Protein AF-A0A522XC98-F1 (afdb_monomer)

Mean predicted aligned error: 6.13 Å

Nearest PDB structures (foldseek):
  6iz8-assembly1_C-2  TM=3.195E-01  e=9.340E-04  Pseudomonas aeruginosa
  7dwm-assembly1_A  TM=5.655E-01  e=3.006E-01  Hapunavirus VP882
  2g3o-assembly1_A  TM=3.051E-01  e=8.876E-01  Pontellina plumata
  3ed8-assembly1_A  TM=3.198E-01  e=1.620E+00  Aequorea victoria
  3ed8-assembly3_C  TM=3.112E-01  e=3.759E+00  Aequorea victoria

Radius of gyration: 17.47 Å; Cα contacts (8 Å, |Δi|>4): 450; chains: 1; bounding box: 41×50×49 Å

Secondary structure (DSSP, 8-state):
-------PPPTTPPEEEEEEE--EEEEEETTEEEEEEE-SS-BS-S-SSPPHHHHHHHHTTTTPBPTT---SSPEEEEEEEEETTEEEEEEEEEEEEEBTTS-EEEEEEEEEESSTTTHHHHHHHHTTS-----TT----TT--EEE-------PPPHHHHTTTTSPSSEEPPTTS---HHHHHHHHHHT--TT--EEEEEES-BS-GGG-SEEEESSTT-

Sequence (221 aa):
MNPHSNHALPQGSPLEIHEFSTGIDVKPTASGWESGGFTGVFMNSTLNPIPNAVSEAISNGAFKLAEGASSDSPAMVGREVSGYGEQWSVVAVVTRGKDDRGRPVSLYRYFLTPTVGAIEGILRWMGRQIRVFDPFDSQIPGQPHRTQWVQQEIPLPDHFRSLVSGETPIVIPATVACNPLVLNRFTQELQSPGGMAWAYNVAALERPEYFQAIYPMDAKA

pLDDT: mean 88.32, std 12.54, range [33.94, 98.56]

Structure (mmCIF, N/CA/C/O backbone):
data_AF-A0A522XC98-F1
#
_entry.id   AF-A0A522XC98-F1
#
loop_
_atom_site.group_PDB
_atom_site.id
_atom_site.type_symbol
_atom_site.label_atom_id
_atom_site.label_alt_id
_atom_site.label_comp_id
_atom_site.label_asym_id
_atom_site.label_entity_id
_atom_site.label_seq_id
_atom_site.pdbx_PDB_ins_code
_atom_site.Cartn_x
_atom_site.Cartn_y
_atom_site.Cartn_z
_atom_site.occupancy
_atom_site.B_iso_or_equiv
_atom_site.auth_seq_id
_atom_site.auth_comp_id
_atom_site.auth_asym_id
_atom_site.auth_atom_id
_atom_site.pdbx_PDB_model_num
ATOM 1 N N . MET A 1 1 ? -3.595 28.185 26.056 1.00 43.22 1 MET A N 1
ATOM 2 C CA . MET A 1 1 ? -3.635 27.921 24.603 1.00 43.22 1 MET A CA 1
ATOM 3 C C . MET A 1 1 ? -3.230 26.481 24.380 1.00 43.22 1 MET A C 1
ATOM 5 O O . MET A 1 1 ? -2.084 26.159 24.648 1.00 43.22 1 MET A O 1
ATOM 9 N N . ASN A 1 2 ? -4.189 25.633 24.018 1.00 34.03 2 ASN A N 1
ATOM 10 C CA . ASN A 1 2 ? -4.023 24.298 23.430 1.00 34.03 2 ASN A CA 1
ATOM 11 C C . ASN A 1 2 ? -5.437 23.718 23.196 1.00 34.03 2 ASN A C 1
ATOM 13 O O . ASN A 1 2 ? -6.348 24.171 23.896 1.00 34.03 2 ASN A O 1
ATOM 17 N N . PRO A 1 3 ? -5.640 22.647 22.407 1.00 56.19 3 PRO A N 1
ATOM 18 C CA . PRO A 1 3 ? -4.909 22.133 21.231 1.00 56.19 3 PRO A CA 1
ATOM 19 C C . PRO A 1 3 ? -5.894 21.688 20.102 1.00 56.19 3 PRO A C 1
ATOM 21 O O . PRO A 1 3 ? -7.099 21.865 20.228 1.00 56.19 3 PRO A O 1
ATOM 24 N N . HIS A 1 4 ? -5.398 21.047 19.034 1.00 33.94 4 HIS A N 1
ATOM 25 C CA . HIS A 1 4 ? -6.164 20.289 18.016 1.00 33.94 4 HIS A CA 1
ATOM 26 C C . HIS A 1 4 ? -6.876 21.085 16.910 1.00 33.94 4 HIS A C 1
ATOM 28 O O . HIS A 1 4 ? -8.102 21.153 16.835 1.00 33.94 4 HIS A O 1
ATOM 34 N N . SER A 1 5 ? -6.103 21.567 15.939 1.00 35.91 5 SER A N 1
ATOM 35 C CA . SER A 1 5 ? -6.628 21.790 14.589 1.00 35.91 5 SER A CA 1
ATOM 36 C C . SER A 1 5 ? -6.815 20.432 13.912 1.00 35.91 5 SER A C 1
ATOM 38 O O . SER A 1 5 ? -5.915 19.910 13.262 1.00 35.91 5 SER A O 1
ATOM 40 N N . ASN A 1 6 ? -7.988 19.837 14.122 1.00 41.53 6 ASN A N 1
ATOM 41 C CA . ASN A 1 6 ? -8.485 18.725 13.324 1.00 41.53 6 ASN A CA 1
ATOM 42 C C . ASN A 1 6 ? -8.716 19.277 11.907 1.00 41.53 6 ASN A C 1
ATOM 44 O O . ASN A 1 6 ? -9.732 19.924 11.653 1.00 41.53 6 ASN A O 1
ATOM 48 N N . HIS A 1 7 ? -7.757 19.109 10.995 1.00 42.62 7 HIS A N 1
ATOM 49 C CA . HIS A 1 7 ? -7.954 19.469 9.591 1.00 42.62 7 HIS A CA 1
ATOM 50 C C . HIS A 1 7 ? -8.810 18.395 8.912 1.00 42.62 7 HIS A C 1
ATOM 52 O O . HIS A 1 7 ? -8.348 17.640 8.063 1.00 42.62 7 HIS A O 1
ATOM 58 N N . ALA A 1 8 ? -10.089 18.334 9.290 1.00 53.09 8 ALA A N 1
ATOM 59 C CA . ALA A 1 8 ? -11.095 17.802 8.389 1.00 53.09 8 ALA A CA 1
ATOM 60 C C . ALA A 1 8 ? -11.071 18.679 7.128 1.00 53.09 8 ALA A C 1
ATOM 62 O O . ALA A 1 8 ? -11.081 19.911 7.232 1.00 53.09 8 ALA A O 1
ATOM 63 N N . LEU A 1 9 ? -10.989 18.060 5.947 1.00 54.72 9 LEU A N 1
ATOM 64 C CA . LEU A 1 9 ? -11.073 18.792 4.686 1.00 54.72 9 LEU A CA 1
ATOM 65 C C . LEU A 1 9 ? -12.337 19.673 4.697 1.00 54.72 9 LEU A C 1
ATOM 67 O O . LEU A 1 9 ? -13.407 19.185 5.081 1.00 54.72 9 LEU A O 1
ATOM 71 N N . PRO A 1 10 ? -12.253 20.951 4.278 1.00 54.38 10 PRO A N 1
ATOM 72 C CA . PRO A 1 10 ? -13.445 21.760 4.082 1.00 54.38 10 PRO A CA 1
ATOM 73 C C . PRO A 1 10 ? -14.391 21.020 3.134 1.00 54.38 10 PRO A C 1
ATOM 75 O O . PRO A 1 10 ? -13.948 20.482 2.114 1.00 54.38 10 PRO A O 1
ATOM 78 N N . GLN A 1 11 ? -15.685 20.983 3.464 1.00 51.91 11 GLN A N 1
ATOM 79 C CA . GLN A 1 11 ? -16.687 20.370 2.592 1.00 51.91 11 GLN A CA 1
ATOM 80 C C . GLN A 1 11 ? -16.556 20.950 1.173 1.00 51.91 11 GLN A C 1
ATOM 82 O O . GLN A 1 11 ? -16.700 22.155 0.979 1.00 51.91 11 GLN A O 1
ATOM 87 N N . GLY A 1 12 ? -16.255 20.090 0.193 1.00 61.53 12 GLY A N 1
ATOM 88 C CA . GLY A 1 12 ? -16.128 20.456 -1.223 1.00 61.53 12 GLY A CA 1
ATOM 89 C C . GLY A 1 12 ? -14.703 20.517 -1.789 1.00 61.53 12 GLY A C 1
ATOM 90 O O . GLY A 1 12 ? -14.566 20.579 -3.011 1.00 61.53 12 GLY A O 1
ATOM 91 N N . SER A 1 13 ? -13.648 20.447 -0.969 1.00 73.69 13 SER A N 1
ATOM 92 C CA . SER A 1 13 ? -12.277 20.316 -1.490 1.00 73.69 13 SER A CA 1
ATOM 93 C C . SER A 1 13 ? -12.021 18.890 -2.001 1.00 73.69 13 SER A C 1
ATOM 95 O O . SER A 1 13 ? -12.363 17.933 -1.302 1.00 73.69 13 SER A O 1
ATOM 97 N N . PRO A 1 14 ? -11.436 18.708 -3.203 1.00 88.75 14 PRO A N 1
ATOM 98 C CA . PRO A 1 14 ? -11.120 17.378 -3.708 1.00 88.75 14 PRO A CA 1
ATOM 99 C C . PRO A 1 14 ? -10.055 16.714 -2.832 1.00 88.75 14 PRO A C 1
ATOM 101 O O . PRO A 1 14 ? -9.130 17.370 -2.354 1.00 88.75 14 PRO A O 1
ATOM 104 N N . LEU A 1 15 ? -10.168 15.399 -2.665 1.00 94.00 15 LEU A N 1
ATOM 105 C CA . LEU A 1 15 ? -9.111 14.591 -2.082 1.00 94.00 15 LEU A CA 1
ATOM 106 C C . LEU A 1 15 ? -7.971 14.489 -3.099 1.00 94.00 15 LEU A C 1
ATOM 108 O O . LEU A 1 15 ? -8.189 14.049 -4.233 1.00 94.00 15 LEU A O 1
ATOM 112 N N . GLU A 1 16 ? -6.773 14.892 -2.689 1.00 96.19 16 GLU A N 1
ATOM 113 C CA . GLU A 1 16 ? -5.550 14.707 -3.467 1.00 96.19 16 GLU A CA 1
ATOM 114 C C . GLU A 1 16 ? -4.889 13.392 -3.054 1.00 96.19 16 GLU A C 1
ATOM 116 O O . GLU A 1 16 ? -4.538 13.193 -1.887 1.00 96.19 16 GLU A O 1
ATOM 121 N N . ILE A 1 17 ? -4.765 12.482 -4.017 1.00 97.62 17 ILE A N 1
ATOM 122 C CA . ILE A 1 17 ? -4.136 11.176 -3.860 1.00 97.62 17 ILE A CA 1
ATOM 123 C C . ILE A 1 17 ? -2.830 11.211 -4.634 1.00 97.62 17 ILE A C 1
ATOM 125 O O . ILE A 1 17 ? -2.801 11.296 -5.863 1.00 97.62 17 ILE A O 1
ATOM 129 N N . HIS A 1 18 ? -1.744 11.133 -3.891 1.00 98.12 18 HIS A N 1
ATOM 130 C CA . HIS A 1 18 ? -0.422 10.933 -4.433 1.00 98.12 18 HIS A CA 1
ATOM 131 C C . HIS A 1 18 ? -0.140 9.445 -4.589 1.00 98.12 18 HIS A C 1
ATOM 133 O O . HIS A 1 18 ? -0.755 8.602 -3.935 1.00 98.12 18 HIS A O 1
ATOM 139 N N . GLU A 1 19 ? 0.829 9.130 -5.431 1.00 98.31 19 GLU A N 1
ATOM 140 C CA . GLU A 1 19 ? 1.389 7.796 -5.551 1.00 98.31 19 GLU A CA 1
ATOM 141 C C . GLU A 1 19 ? 2.895 7.796 -5.802 1.00 98.31 19 GLU A C 1
ATOM 143 O O . GLU A 1 19 ? 3.453 8.803 -6.253 1.00 98.31 19 GLU A O 1
ATOM 148 N N . PHE A 1 20 ? 3.515 6.658 -5.490 1.00 98.19 20 PHE A N 1
ATOM 149 C CA . PHE A 1 20 ? 4.889 6.291 -5.830 1.00 98.19 20 PHE A CA 1
ATOM 150 C C . PHE A 1 20 ? 5.067 4.771 -5.761 1.00 98.19 20 PHE A C 1
ATOM 152 O O . PHE A 1 20 ? 4.251 4.064 -5.171 1.00 98.19 20 PHE A O 1
ATOM 159 N N . SER A 1 21 ? 6.133 4.248 -6.358 1.00 97.81 21 SER A N 1
ATOM 160 C CA . SER A 1 21 ? 6.387 2.807 -6.452 1.00 97.81 21 SER A CA 1
ATOM 161 C C . SER A 1 21 ? 7.806 2.432 -6.031 1.00 97.81 21 SER A C 1
ATOM 163 O O . SER A 1 21 ? 8.719 3.260 -6.055 1.00 97.81 21 SER A O 1
ATOM 165 N N . THR A 1 22 ? 8.009 1.169 -5.653 1.00 96.12 22 THR A N 1
ATOM 166 C CA . THR A 1 22 ? 9.342 0.600 -5.410 1.00 96.12 22 THR A CA 1
ATOM 167 C C . THR A 1 22 ? 10.245 0.809 -6.625 1.00 96.12 22 THR A C 1
ATOM 169 O O . THR A 1 22 ? 9.903 0.367 -7.714 1.00 96.12 22 THR A O 1
ATOM 172 N N . GLY A 1 23 ? 11.406 1.443 -6.459 1.00 96.06 23 GLY A N 1
ATOM 173 C CA . GLY A 1 23 ? 12.356 1.562 -7.562 1.00 96.06 23 GLY A CA 1
ATOM 174 C C . GLY A 1 23 ? 13.130 0.280 -7.801 1.00 96.06 23 GLY A C 1
ATOM 175 O O . GLY A 1 23 ? 13.722 -0.292 -6.879 1.00 96.06 23 GLY A O 1
ATOM 176 N N . ILE A 1 24 ? 13.136 -0.143 -9.058 1.00 95.88 24 ILE A N 1
ATOM 177 C CA . ILE A 1 24 ? 13.908 -1.281 -9.540 1.00 95.88 24 ILE A CA 1
ATOM 178 C C . ILE A 1 24 ? 14.652 -0.918 -10.819 1.00 95.88 24 ILE A C 1
ATOM 180 O O . ILE A 1 24 ? 14.202 -0.070 -11.590 1.00 95.88 24 ILE A O 1
ATOM 184 N N . ASP A 1 25 ? 15.753 -1.616 -11.066 1.00 95.50 25 ASP A N 1
ATOM 185 C CA . ASP A 1 25 ? 16.339 -1.677 -12.398 1.00 95.50 25 ASP A CA 1
ATOM 186 C C . ASP A 1 25 ? 15.463 -2.582 -13.265 1.00 95.50 25 ASP A C 1
ATOM 188 O O . ASP A 1 25 ? 15.251 -3.750 -12.944 1.00 95.50 25 ASP A O 1
ATOM 192 N N . VAL A 1 26 ? 14.914 -2.059 -14.358 1.00 94.69 26 VAL A N 1
ATOM 193 C CA . VAL A 1 26 ? 13.938 -2.798 -15.170 1.00 94.69 26 VAL A CA 1
ATOM 194 C C . VAL A 1 26 ? 14.649 -3.562 -16.284 1.00 94.69 26 VAL A C 1
ATOM 196 O O . VAL A 1 26 ? 15.326 -2.975 -17.125 1.00 94.69 26 VAL A O 1
ATOM 199 N N . LYS A 1 27 ? 14.494 -4.887 -16.241 1.00 93.38 27 LYS A N 1
ATOM 200 C CA . LYS A 1 27 ? 14.843 -5.957 -17.190 1.00 93.38 27 LYS A CA 1
ATOM 201 C C . LYS A 1 27 ? 13.811 -6.256 -18.287 1.00 93.38 27 LYS A C 1
ATOM 203 O O . LYS A 1 27 ? 13.040 -7.170 -18.015 1.00 93.38 27 LYS A O 1
ATOM 208 N N . PRO A 1 28 ? 13.697 -5.609 -19.468 1.00 90.12 28 PRO A N 1
ATOM 209 C CA . PRO A 1 28 ? 12.699 -6.040 -20.452 1.00 90.12 28 PRO A CA 1
ATOM 210 C C . PRO A 1 28 ? 12.955 -7.478 -20.920 1.00 90.12 28 PRO A C 1
ATOM 212 O O . PRO A 1 28 ? 14.091 -7.846 -21.223 1.00 90.12 28 PRO A O 1
ATOM 215 N N . THR A 1 29 ? 11.898 -8.280 -21.017 1.00 88.38 29 THR A N 1
ATOM 216 C CA . THR A 1 29 ? 11.942 -9.655 -21.533 1.00 88.38 29 THR A CA 1
ATOM 217 C C . THR A 1 29 ? 10.939 -9.825 -22.672 1.00 88.38 29 THR A C 1
ATOM 219 O O . THR A 1 29 ? 10.086 -8.972 -22.907 1.00 88.38 29 THR A O 1
ATOM 222 N N . ALA A 1 30 ? 11.006 -10.950 -23.390 1.00 87.81 30 ALA A N 1
ATOM 223 C CA . ALA A 1 30 ? 10.077 -11.235 -24.486 1.00 87.81 30 ALA A CA 1
ATOM 224 C C . ALA A 1 30 ? 8.598 -11.304 -24.044 1.00 87.81 30 ALA A C 1
ATOM 226 O O . ALA A 1 30 ? 7.708 -11.145 -24.875 1.00 87.81 30 ALA A O 1
ATOM 227 N N . SER A 1 31 ? 8.332 -11.545 -22.756 1.00 84.00 31 SER A N 1
ATOM 228 C CA . SER A 1 31 ? 6.986 -11.717 -22.197 1.00 84.00 31 SER A CA 1
ATOM 229 C C . SER A 1 31 ? 6.623 -10.689 -21.119 1.00 84.00 31 SER A C 1
ATOM 231 O O . SER A 1 31 ? 5.620 -10.872 -20.433 1.00 84.00 31 SER A O 1
ATOM 233 N N . GLY A 1 32 ? 7.437 -9.649 -20.917 1.00 89.12 32 GLY A N 1
ATOM 234 C CA . GLY A 1 32 ? 7.215 -8.651 -19.871 1.00 89.12 32 GLY A CA 1
ATOM 235 C C . GLY A 1 32 ? 8.517 -8.037 -19.373 1.00 89.12 32 GLY A C 1
ATOM 236 O O . GLY A 1 32 ? 9.287 -7.477 -20.152 1.00 89.12 32 GLY A O 1
ATOM 237 N N . TRP A 1 33 ? 8.756 -8.123 -18.067 1.00 92.56 33 TRP A N 1
ATOM 238 C CA . TRP A 1 33 ? 9.946 -7.569 -17.432 1.00 92.56 33 TRP A CA 1
ATOM 239 C C . TRP A 1 33 ? 10.346 -8.354 -16.178 1.00 92.56 33 TRP A C 1
ATOM 241 O O . TRP A 1 33 ? 9.539 -9.074 -15.589 1.00 92.56 33 TRP A O 1
ATOM 251 N N . GLU A 1 34 ? 11.601 -8.188 -15.777 1.00 93.50 34 GLU A N 1
ATOM 252 C CA . GLU A 1 34 ? 12.196 -8.705 -14.543 1.00 93.50 34 GLU A CA 1
ATOM 253 C C . GLU A 1 34 ? 12.908 -7.572 -13.792 1.00 93.50 34 GLU A C 1
ATOM 255 O O . GLU A 1 34 ? 13.302 -6.568 -14.386 1.00 93.50 34 GLU A O 1
ATOM 260 N N . SER A 1 35 ? 13.080 -7.718 -12.480 1.00 92.81 35 SER A N 1
ATOM 261 C CA . SER A 1 35 ? 13.883 -6.797 -11.674 1.00 92.81 35 SER A CA 1
ATOM 262 C C . SER A 1 35 ? 15.368 -7.153 -11.765 1.00 92.81 35 SER A C 1
ATOM 264 O O . SER A 1 35 ? 15.777 -8.270 -11.457 1.00 92.81 35 SER A O 1
ATOM 266 N N . GLY A 1 36 ? 16.192 -6.182 -12.142 1.00 92.88 36 GLY A N 1
ATOM 267 C CA . GLY A 1 36 ? 17.650 -6.233 -12.058 1.00 92.88 36 GLY A CA 1
ATOM 268 C C . GLY A 1 36 ? 18.206 -5.930 -10.667 1.00 92.88 36 GLY A C 1
ATOM 269 O O . GLY A 1 36 ? 19.415 -6.026 -10.475 1.00 92.88 36 GLY A O 1
ATOM 270 N N . GLY A 1 37 ? 17.345 -5.576 -9.711 1.00 92.94 37 GLY A N 1
ATOM 271 C CA . GLY A 1 37 ? 17.729 -5.149 -8.370 1.00 92.94 37 GLY A CA 1
ATOM 272 C C . GLY A 1 37 ? 16.924 -3.938 -7.906 1.00 92.94 37 GLY A C 1
ATOM 273 O O . GLY A 1 37 ? 16.344 -3.215 -8.713 1.00 92.94 37 GLY A O 1
ATOM 274 N N . PHE A 1 38 ? 16.871 -3.724 -6.591 1.00 93.94 38 PHE A N 1
ATOM 275 C CA . PHE A 1 38 ? 16.283 -2.518 -6.009 1.00 93.94 38 PHE A CA 1
ATOM 276 C C . PHE A 1 38 ? 17.272 -1.356 -6.106 1.00 93.94 38 PHE A C 1
ATOM 278 O O . PHE A 1 38 ? 18.427 -1.495 -5.709 1.00 93.94 38 PHE A O 1
ATOM 285 N N . THR A 1 39 ? 16.808 -0.198 -6.571 1.00 94.31 39 THR A N 1
ATOM 286 C CA . THR A 1 39 ? 17.662 0.991 -6.762 1.00 94.31 39 THR A CA 1
ATOM 287 C C . THR A 1 39 ? 17.907 1.767 -5.468 1.00 94.31 39 THR A C 1
ATOM 289 O O . THR A 1 39 ? 18.768 2.641 -5.416 1.00 94.31 39 THR A O 1
ATOM 292 N N . GLY A 1 40 ? 17.122 1.489 -4.422 1.00 91.12 40 GLY A N 1
ATOM 293 C CA . GLY A 1 40 ? 17.135 2.242 -3.166 1.00 91.12 40 GLY A CA 1
ATOM 294 C C . GLY A 1 40 ? 16.417 3.596 -3.234 1.00 91.12 40 GLY A C 1
ATOM 295 O O . GLY A 1 40 ? 16.367 4.300 -2.230 1.00 91.12 40 GLY A O 1
ATOM 296 N N . VAL A 1 41 ? 15.834 3.956 -4.382 1.00 92.38 41 VAL A N 1
ATOM 297 C CA . VAL A 1 41 ? 15.076 5.201 -4.586 1.00 92.38 41 VAL A CA 1
ATOM 298 C C . VAL A 1 41 ? 13.705 4.853 -5.149 1.00 92.38 41 VAL A C 1
ATOM 300 O O . VAL A 1 41 ? 13.603 3.978 -5.996 1.00 92.38 41 VAL A O 1
ATOM 303 N N . PHE A 1 42 ? 12.636 5.513 -4.706 1.00 95.69 42 PHE A N 1
ATOM 304 C CA . PHE A 1 42 ? 11.301 5.278 -5.266 1.00 95.69 42 PHE A CA 1
ATOM 305 C C . PHE A 1 42 ? 11.184 5.793 -6.710 1.00 95.69 42 PHE A C 1
ATOM 307 O O . PHE A 1 42 ? 11.813 6.783 -7.084 1.00 95.69 42 PHE A O 1
ATOM 314 N N . MET A 1 43 ? 10.350 5.133 -7.512 1.00 95.88 43 MET A N 1
ATOM 315 C CA . MET A 1 43 ? 10.049 5.503 -8.900 1.00 95.88 43 MET A CA 1
ATOM 316 C C . MET A 1 43 ? 8.567 5.851 -9.071 1.00 95.88 43 MET A C 1
ATOM 318 O O . MET A 1 43 ? 7.776 5.675 -8.144 1.00 95.88 43 MET A O 1
ATOM 322 N N . ASN A 1 44 ? 8.189 6.336 -10.257 1.00 96.25 44 ASN A N 1
ATOM 323 C CA . ASN A 1 44 ? 6.798 6.615 -10.640 1.00 96.25 44 ASN A CA 1
ATOM 324 C C . ASN A 1 44 ? 6.073 7.450 -9.582 1.00 96.25 44 ASN A C 1
ATOM 326 O O . ASN A 1 44 ? 4.993 7.091 -9.124 1.00 96.25 44 ASN A O 1
ATOM 330 N N . SER A 1 45 ? 6.717 8.543 -9.165 1.00 97.00 45 SER A N 1
ATOM 331 C CA . SER A 1 45 ? 6.288 9.336 -8.021 1.00 97.00 45 SER A CA 1
ATOM 332 C C . SER A 1 45 ? 5.649 10.659 -8.423 1.00 97.00 45 SER A C 1
ATOM 334 O O . SER A 1 45 ? 6.233 11.470 -9.140 1.00 97.00 45 SER A O 1
ATOM 336 N N . THR A 1 46 ? 4.475 10.914 -7.861 1.00 98.06 46 THR A N 1
ATOM 337 C CA . THR A 1 46 ? 3.829 12.238 -7.851 1.00 98.06 46 THR A CA 1
ATOM 338 C C . THR A 1 46 ? 4.350 13.136 -6.719 1.00 98.06 46 THR A C 1
ATOM 340 O O . THR A 1 46 ? 4.012 14.319 -6.672 1.00 98.06 46 THR A O 1
ATOM 343 N N . LEU A 1 47 ? 5.174 12.600 -5.809 1.00 95.31 47 LEU A N 1
ATOM 344 C CA . LEU A 1 47 ? 5.787 13.312 -4.684 1.00 95.31 47 LEU A CA 1
ATOM 345 C C . LEU A 1 47 ? 7.310 13.345 -4.821 1.00 95.31 47 LEU A C 1
ATOM 347 O O . LEU A 1 47 ? 7.952 12.331 -5.089 1.00 95.31 47 LEU A O 1
ATOM 351 N N . ASN A 1 48 ? 7.908 14.507 -4.598 1.00 91.50 48 ASN A N 1
A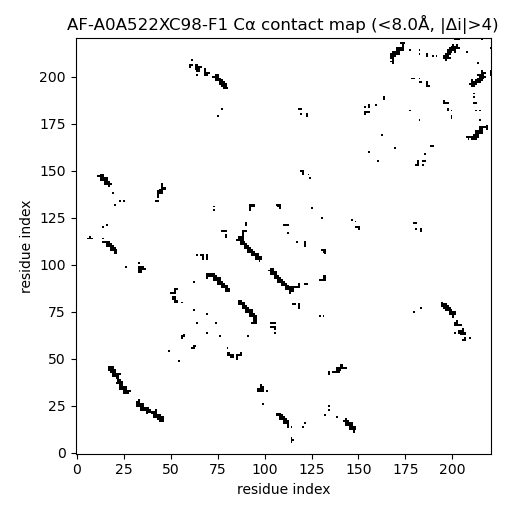TOM 352 C CA . ASN A 1 48 ? 9.351 14.615 -4.448 1.00 91.50 48 ASN A CA 1
ATOM 353 C C . ASN A 1 48 ? 9.674 15.775 -3.492 1.00 91.50 48 ASN A C 1
ATOM 355 O O . ASN A 1 48 ? 9.455 16.927 -3.878 1.00 91.50 48 ASN A O 1
ATOM 359 N N . PRO A 1 49 ? 10.162 15.506 -2.266 1.00 94.38 49 PRO A N 1
ATOM 360 C CA . PRO A 1 49 ? 10.503 14.188 -1.707 1.00 94.38 49 PRO A CA 1
ATOM 361 C C . PRO A 1 49 ? 9.276 13.351 -1.291 1.00 94.38 49 PRO A C 1
ATOM 363 O O . PRO A 1 49 ? 8.161 13.863 -1.204 1.00 94.38 49 PRO A O 1
ATOM 366 N N . ILE A 1 50 ? 9.489 12.057 -1.012 1.00 97.31 50 ILE A N 1
ATOM 367 C CA . ILE A 1 50 ? 8.511 11.233 -0.280 1.00 97.31 50 ILE A CA 1
ATOM 368 C C . ILE A 1 50 ? 8.432 11.737 1.175 1.00 97.31 50 ILE A C 1
ATOM 370 O O . ILE A 1 50 ? 9.486 12.020 1.748 1.00 97.31 50 ILE A O 1
ATOM 374 N N . PRO A 1 51 ? 7.233 11.843 1.784 1.00 97.56 51 PRO A N 1
ATOM 375 C CA . PRO A 1 51 ? 7.078 12.328 3.154 1.00 97.56 51 PRO A CA 1
ATOM 376 C C . PRO A 1 51 ? 7.881 11.501 4.163 1.00 97.56 51 PRO A C 1
ATOM 378 O O . PRO A 1 51 ? 7.948 10.270 4.059 1.00 97.56 51 PRO A O 1
ATOM 381 N N . ASN A 1 52 ? 8.471 12.168 5.155 1.00 97.88 52 ASN A N 1
ATOM 382 C CA . ASN A 1 52 ? 9.395 11.535 6.097 1.00 97.88 52 ASN A CA 1
ATOM 383 C C . ASN A 1 52 ? 8.707 10.452 6.930 1.00 97.88 52 ASN A C 1
ATOM 385 O O . ASN A 1 52 ? 9.259 9.362 7.088 1.00 97.88 52 ASN A O 1
ATOM 389 N N . ALA A 1 53 ? 7.480 10.709 7.394 1.00 97.06 53 ALA A N 1
ATOM 390 C CA . ALA A 1 53 ? 6.718 9.732 8.170 1.00 97.06 53 ALA A CA 1
ATOM 391 C C . ALA A 1 53 ? 6.451 8.449 7.368 1.00 97.06 53 ALA A C 1
ATOM 393 O O . ALA A 1 53 ? 6.544 7.339 7.889 1.00 97.06 53 ALA A O 1
ATOM 394 N N . VAL A 1 54 ? 6.159 8.597 6.073 1.00 97.75 54 VAL A N 1
ATOM 395 C CA . VAL A 1 54 ? 5.892 7.471 5.170 1.00 97.75 54 VAL A CA 1
ATOM 396 C C . VAL A 1 54 ? 7.174 6.694 4.878 1.00 97.75 54 VAL A C 1
ATOM 398 O O . VAL A 1 54 ? 7.167 5.464 4.935 1.00 97.75 54 VAL A O 1
ATOM 401 N N . SER A 1 55 ? 8.283 7.392 4.623 1.00 97.38 55 SER A N 1
ATOM 402 C CA . SER A 1 55 ? 9.597 6.771 4.411 1.00 97.38 55 SER A CA 1
ATOM 403 C C . SER A 1 55 ? 10.064 5.965 5.633 1.00 97.38 55 SER A C 1
ATOM 405 O O . SER A 1 55 ? 10.516 4.822 5.496 1.00 97.38 55 SER A O 1
ATOM 407 N N . GLU A 1 56 ? 9.887 6.513 6.840 1.00 97.06 56 GLU A N 1
ATOM 408 C CA . GLU A 1 56 ? 10.193 5.821 8.097 1.00 97.06 56 GLU A CA 1
ATOM 409 C C . GLU A 1 56 ? 9.302 4.584 8.286 1.00 97.06 56 GLU A C 1
ATOM 411 O O . GLU A 1 56 ? 9.806 3.499 8.581 1.00 97.06 56 GLU A O 1
ATOM 416 N N . ALA A 1 57 ? 7.992 4.703 8.047 1.00 96.50 57 ALA A N 1
ATOM 417 C CA . ALA A 1 57 ? 7.072 3.572 8.146 1.00 96.50 57 ALA A CA 1
ATOM 418 C C . ALA A 1 57 ? 7.443 2.433 7.178 1.00 96.50 57 ALA A C 1
ATOM 420 O O . ALA A 1 57 ? 7.421 1.261 7.564 1.00 96.50 57 ALA A O 1
ATOM 421 N N . ILE A 1 58 ? 7.828 2.757 5.939 1.00 96.69 58 ILE A N 1
ATOM 422 C CA . ILE A 1 58 ? 8.313 1.763 4.970 1.00 96.69 58 ILE A CA 1
ATOM 423 C C . ILE A 1 58 ? 9.595 1.096 5.479 1.00 96.69 58 ILE A C 1
ATOM 425 O O . ILE A 1 58 ? 9.671 -0.133 5.501 1.00 96.69 58 ILE A O 1
ATOM 429 N N . SER A 1 59 ? 10.565 1.889 5.938 1.00 94.88 59 SER A N 1
ATOM 430 C CA . SER A 1 59 ? 11.860 1.395 6.430 1.00 94.88 59 SER A CA 1
ATOM 431 C C . SER A 1 59 ? 11.719 0.486 7.655 1.00 94.88 59 SER A C 1
ATOM 433 O O . SER A 1 59 ? 12.432 -0.508 7.776 1.00 94.88 59 SER A O 1
ATOM 435 N N . ASN A 1 60 ? 10.743 0.766 8.522 1.00 94.88 60 ASN A N 1
ATOM 436 C CA . ASN A 1 60 ? 10.431 -0.038 9.706 1.00 94.88 60 ASN A CA 1
ATOM 437 C C . ASN A 1 60 ? 9.576 -1.285 9.403 1.00 94.88 60 ASN A C 1
ATOM 439 O O . ASN A 1 60 ? 9.180 -2.005 10.322 1.00 94.88 60 ASN A O 1
ATOM 443 N N . GLY A 1 61 ? 9.274 -1.552 8.130 1.00 94.38 61 GLY A N 1
ATOM 444 C CA . GLY A 1 61 ? 8.522 -2.733 7.713 1.00 94.38 61 GLY A CA 1
ATOM 445 C C . GLY A 1 61 ? 7.016 -2.646 7.971 1.00 94.38 61 GLY A C 1
ATOM 446 O O . GLY A 1 61 ? 6.345 -3.675 7.967 1.00 94.38 61 GLY A O 1
ATOM 447 N N . ALA A 1 62 ? 6.451 -1.445 8.145 1.00 95.12 62 ALA A N 1
ATOM 448 C CA . ALA A 1 62 ? 5.027 -1.247 8.460 1.00 95.12 62 ALA A CA 1
ATOM 449 C C . ALA A 1 62 ? 4.052 -1.757 7.377 1.00 95.12 62 ALA A C 1
ATOM 451 O O . ALA A 1 62 ? 2.852 -1.897 7.632 1.00 95.12 62 ALA A O 1
ATOM 452 N N . PHE A 1 63 ? 4.575 -2.031 6.180 1.00 95.50 63 PHE A N 1
ATOM 453 C CA . PHE A 1 63 ? 3.851 -2.543 5.015 1.00 95.50 63 PHE A CA 1
ATOM 454 C C . PHE A 1 63 ? 4.352 -3.920 4.552 1.00 95.50 63 PHE A C 1
ATOM 456 O O . PHE A 1 63 ? 3.875 -4.431 3.542 1.00 95.50 63 PHE A O 1
ATOM 463 N N . LYS A 1 64 ? 5.352 -4.499 5.228 1.00 92.00 64 LYS A N 1
ATOM 464 C CA . LYS A 1 64 ? 6.148 -5.599 4.679 1.00 92.00 64 LYS A CA 1
ATOM 465 C C . LYS A 1 64 ? 5.428 -6.944 4.808 1.00 92.00 64 LYS A C 1
ATOM 467 O O . LYS A 1 64 ? 5.043 -7.364 5.901 1.00 92.00 64 LYS A O 1
ATOM 472 N N . LEU A 1 65 ? 5.276 -7.630 3.677 1.00 89.50 65 LEU A N 1
ATOM 473 C CA . LEU A 1 65 ? 4.870 -9.037 3.649 1.00 89.50 65 LEU A CA 1
ATOM 474 C C . LEU A 1 65 ? 6.060 -9.936 3.991 1.00 89.50 65 LEU A C 1
ATOM 476 O O . LEU A 1 65 ? 7.204 -9.557 3.732 1.00 89.50 65 LEU A O 1
ATOM 480 N N . ALA A 1 66 ? 5.792 -11.133 4.513 1.00 84.75 66 ALA A N 1
ATOM 481 C CA . ALA A 1 66 ? 6.848 -12.120 4.718 1.00 84.75 66 ALA A CA 1
ATOM 482 C C . ALA A 1 66 ? 7.509 -12.498 3.379 1.00 84.75 66 ALA A C 1
ATOM 484 O O . ALA A 1 66 ? 6.892 -12.444 2.308 1.00 84.75 66 ALA A O 1
ATOM 485 N N . GLU A 1 67 ? 8.784 -12.876 3.424 1.00 74.56 67 GLU A N 1
ATOM 486 C CA . GLU A 1 67 ? 9.526 -13.257 2.224 1.00 74.56 67 GLU A CA 1
ATOM 487 C C . GLU A 1 67 ? 8.852 -14.443 1.514 1.00 74.56 67 GLU A C 1
ATOM 489 O O . GLU A 1 67 ? 8.435 -15.415 2.140 1.00 74.56 67 GLU A O 1
ATOM 494 N N . GLY A 1 68 ? 8.693 -14.348 0.192 1.00 69.50 68 GLY A N 1
ATOM 495 C CA . GLY 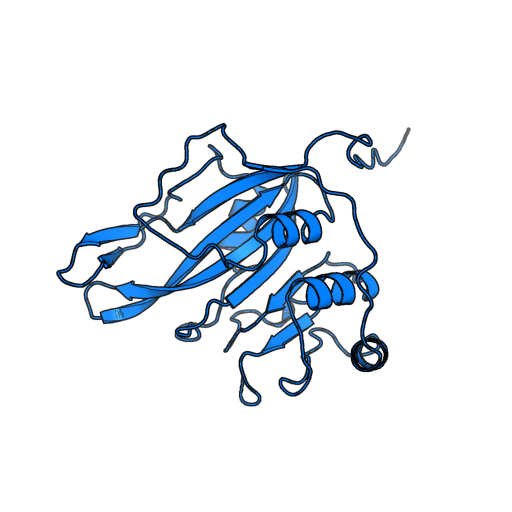A 1 68 ? 8.029 -15.381 -0.609 1.00 69.50 68 GLY A CA 1
ATOM 496 C C . GLY A 1 68 ? 6.500 -15.434 -0.483 1.00 69.50 68 GLY A C 1
ATOM 497 O O . GLY A 1 68 ? 5.879 -16.176 -1.242 1.00 69.50 68 GLY A O 1
ATOM 498 N N . ALA A 1 69 ? 5.887 -14.620 0.384 1.00 73.50 69 ALA A N 1
ATOM 499 C CA . ALA A 1 69 ? 4.442 -14.607 0.637 1.00 73.50 69 ALA A CA 1
ATOM 500 C C . ALA A 1 69 ? 3.610 -13.844 -0.413 1.00 73.50 69 ALA A C 1
ATOM 502 O O . ALA A 1 69 ? 2.399 -13.682 -0.262 1.00 73.50 69 ALA A O 1
ATOM 503 N N . SER A 1 70 ? 4.237 -13.339 -1.476 1.00 69.69 70 SER A N 1
ATOM 504 C CA . SER A 1 70 ? 3.518 -12.709 -2.581 1.00 69.69 70 SER A CA 1
ATOM 505 C C . SER A 1 70 ? 2.889 -13.776 -3.479 1.00 69.69 70 SER A C 1
ATOM 507 O O . SER A 1 70 ? 3.551 -14.740 -3.867 1.00 69.69 70 SER A O 1
ATOM 509 N N . SER A 1 71 ? 1.614 -13.600 -3.829 1.00 80.44 71 SER A N 1
ATOM 510 C CA . SER A 1 71 ? 0.899 -14.469 -4.774 1.00 80.44 71 SER A CA 1
ATOM 511 C C . SER A 1 71 ? 0.665 -13.777 -6.114 1.00 80.44 71 SER A C 1
ATOM 513 O O . SER A 1 71 ? 0.985 -12.600 -6.274 1.00 80.44 71 SER A O 1
ATOM 515 N N . ASP A 1 72 ? 0.060 -14.499 -7.055 1.00 83.06 72 ASP A N 1
ATOM 516 C CA . ASP A 1 72 ? -0.387 -13.936 -8.332 1.00 83.06 72 ASP A CA 1
ATOM 517 C C . ASP A 1 72 ? -1.526 -12.913 -8.155 1.00 83.06 72 ASP A C 1
ATOM 519 O O . ASP A 1 72 ? -1.703 -12.030 -8.992 1.00 83.06 72 ASP A O 1
ATOM 523 N N . SER A 1 73 ? -2.281 -12.993 -7.053 1.00 89.06 73 SER A N 1
ATOM 524 C CA . SER A 1 73 ? -3.244 -11.958 -6.668 1.00 89.06 73 SER A CA 1
ATOM 525 C C . SER A 1 73 ? -2.577 -10.891 -5.791 1.00 89.06 73 SER A C 1
ATOM 527 O O . SER A 1 73 ? -1.854 -11.241 -4.851 1.00 89.06 73 SER A O 1
ATOM 529 N N . PRO A 1 74 ? -2.831 -9.593 -6.042 1.00 93.44 74 PRO A N 1
ATOM 530 C CA . PRO A 1 74 ? -2.229 -8.526 -5.258 1.00 93.44 74 PRO A CA 1
ATOM 531 C C . PRO A 1 74 ? -2.759 -8.523 -3.822 1.00 93.44 74 PRO A C 1
ATOM 533 O O . PRO A 1 74 ? -3.948 -8.749 -3.574 1.00 93.44 74 PRO A O 1
ATOM 536 N N . ALA A 1 75 ? -1.870 -8.216 -2.885 1.00 95.31 75 ALA A N 1
ATOM 537 C CA . ALA A 1 75 ? -2.229 -7.926 -1.504 1.00 95.31 75 ALA A CA 1
ATOM 538 C C . ALA A 1 75 ? -2.357 -6.413 -1.296 1.00 95.31 75 ALA A C 1
ATOM 540 O O . ALA A 1 75 ? -1.814 -5.619 -2.069 1.00 95.31 75 ALA A O 1
ATOM 541 N N . MET A 1 76 ? -3.054 -6.006 -0.240 1.00 97.38 76 MET A N 1
ATOM 542 C CA . MET A 1 76 ? -3.182 -4.598 0.132 1.00 97.38 76 MET A CA 1
ATOM 543 C C . MET A 1 76 ? -2.917 -4.394 1.615 1.00 97.38 76 MET A C 1
ATOM 545 O O . MET A 1 76 ? -3.359 -5.183 2.444 1.00 97.38 76 MET A O 1
ATOM 549 N N . VAL A 1 77 ? -2.239 -3.303 1.948 1.00 97.94 77 VAL A N 1
ATOM 550 C CA . VAL A 1 77 ? -2.087 -2.822 3.321 1.00 97.94 77 VAL A CA 1
ATOM 551 C C . VAL A 1 77 ? -2.619 -1.402 3.391 1.00 97.94 77 VAL A C 1
ATOM 553 O O . VAL A 1 77 ? -2.108 -0.532 2.690 1.00 97.94 77 VAL A O 1
ATOM 556 N N . GLY A 1 78 ? -3.614 -1.162 4.240 1.00 97.69 78 GLY A N 1
ATOM 557 C CA . GLY A 1 78 ? -4.064 0.183 4.590 1.00 97.69 78 GLY A CA 1
ATOM 558 C C . GLY A 1 78 ? -3.550 0.571 5.968 1.00 97.69 78 GLY A C 1
ATOM 559 O O . GLY A 1 78 ? -3.650 -0.221 6.905 1.00 97.69 78 GLY A O 1
ATOM 560 N N . ARG A 1 79 ? -2.986 1.772 6.099 1.00 96.31 79 ARG A N 1
ATOM 561 C CA . ARG A 1 79 ? -2.453 2.278 7.366 1.00 96.31 79 ARG A CA 1
ATOM 562 C C . ARG A 1 79 ? -2.532 3.800 7.461 1.00 96.31 79 ARG A C 1
ATOM 564 O O . ARG A 1 79 ? -2.229 4.496 6.496 1.00 96.31 79 ARG A O 1
ATOM 571 N N . GLU A 1 80 ? -2.858 4.304 8.647 1.00 96.00 80 GLU A N 1
ATOM 572 C CA . GLU A 1 80 ? -2.568 5.688 9.033 1.00 96.00 80 GLU A CA 1
ATOM 573 C C . GLU A 1 80 ? -1.130 5.779 9.546 1.00 96.00 80 GLU A C 1
ATOM 575 O O . GLU A 1 80 ? -0.720 5.035 10.441 1.00 96.00 80 GLU A O 1
ATOM 580 N N . VAL A 1 81 ? -0.353 6.682 8.964 1.00 95.50 81 VAL A N 1
ATOM 581 C CA . VAL A 1 81 ? 1.052 6.904 9.294 1.00 95.50 81 VAL A CA 1
ATOM 582 C C . VAL A 1 81 ? 1.200 8.298 9.878 1.00 95.50 81 VAL A C 1
ATOM 584 O O . VAL A 1 81 ? 0.719 9.269 9.301 1.00 95.50 81 VAL A O 1
ATOM 587 N N . 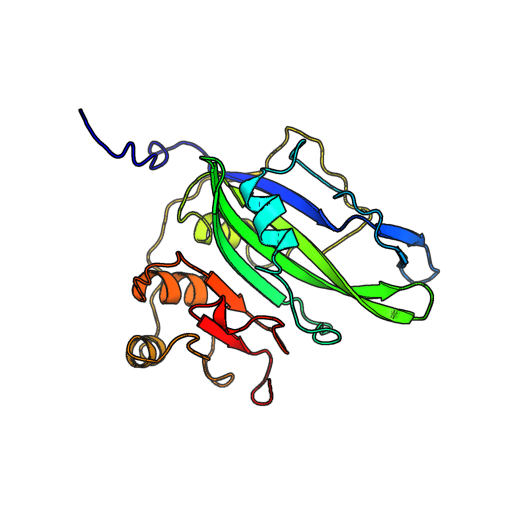SER A 1 82 ? 1.894 8.410 11.006 1.00 94.38 82 SER A N 1
ATOM 588 C CA . SER A 1 82 ? 2.188 9.690 11.647 1.00 94.38 82 SER A CA 1
ATOM 589 C C . SER A 1 82 ? 3.624 9.732 12.145 1.00 94.38 82 SER A C 1
ATOM 591 O O . SER A 1 82 ? 4.091 8.760 12.733 1.00 94.38 82 SER A O 1
ATOM 593 N N . GLY A 1 83 ? 4.292 10.864 11.970 1.00 94.06 83 GLY A N 1
ATOM 594 C CA . GLY A 1 83 ? 5.683 11.065 12.377 1.00 94.06 83 GLY A CA 1
ATOM 595 C C . GLY A 1 83 ? 6.184 12.402 11.847 1.00 94.06 83 GLY A C 1
ATOM 596 O O . GLY A 1 83 ? 5.593 12.948 10.926 1.00 94.06 83 GLY A O 1
ATOM 597 N N . TYR A 1 84 ? 7.234 12.976 12.434 1.00 94.75 84 TYR A N 1
ATOM 598 C CA . TYR A 1 84 ? 7.829 14.237 11.948 1.00 94.75 84 TYR A CA 1
ATOM 599 C C . TYR A 1 84 ? 6.845 15.422 11.779 1.00 94.75 84 TYR A C 1
ATOM 601 O O . TYR A 1 84 ? 7.096 16.329 10.993 1.00 94.75 84 TYR A O 1
ATOM 609 N N . GLY A 1 85 ? 5.724 15.433 12.511 1.00 94.25 85 GLY A N 1
ATOM 610 C CA . GLY A 1 85 ? 4.662 16.441 12.356 1.00 94.25 85 GLY A CA 1
ATOM 611 C C . GLY A 1 85 ? 3.750 16.235 11.137 1.00 94.25 85 GLY A C 1
ATOM 612 O O . GLY A 1 85 ? 2.887 17.068 10.877 1.00 94.25 85 GLY A O 1
ATOM 613 N N . GLU A 1 86 ? 3.913 15.130 10.414 1.00 95.00 86 GLU A N 1
ATOM 614 C CA . GLU A 1 86 ? 3.120 14.722 9.258 1.00 95.00 86 GLU A CA 1
ATOM 615 C C . GLU A 1 86 ? 2.115 13.628 9.651 1.00 95.00 86 GLU A C 1
ATOM 617 O O . GLU A 1 86 ? 2.378 12.811 10.542 1.00 95.00 86 GLU A O 1
ATOM 622 N N . GLN A 1 87 ? 0.977 13.582 8.956 1.00 95.12 87 GLN A N 1
ATOM 623 C CA . GLN A 1 87 ? -0.002 12.501 9.053 1.00 95.12 87 GLN A CA 1
ATOM 624 C C . GLN A 1 87 ? -0.511 12.141 7.657 1.00 95.12 87 GLN A C 1
ATOM 626 O O . GLN A 1 87 ? -0.810 13.030 6.861 1.00 95.12 87 GLN A O 1
ATOM 631 N N . TRP A 1 88 ? -0.584 10.845 7.362 1.00 96.88 88 TRP A N 1
ATOM 632 C CA . TRP A 1 88 ? -0.922 10.325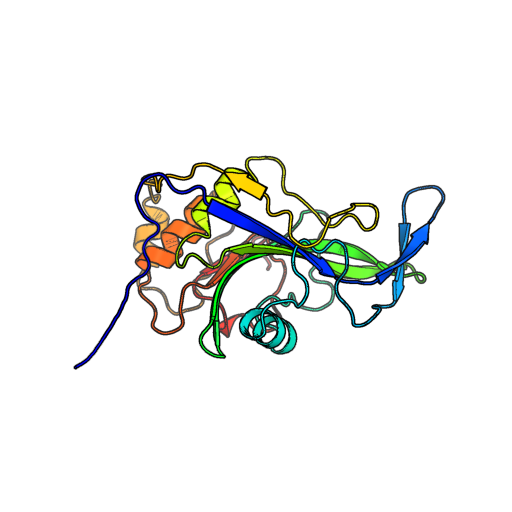 6.041 1.00 96.88 88 TRP A CA 1
ATOM 633 C C . TRP A 1 88 ? -1.795 9.080 6.142 1.00 96.88 88 TRP A C 1
ATOM 635 O O . TRP A 1 88 ? -1.421 8.111 6.801 1.00 96.88 88 TRP A O 1
ATOM 645 N N . SER A 1 89 ? -2.891 9.061 5.391 1.00 97.00 89 SER A N 1
ATOM 646 C CA . SER A 1 89 ? -3.577 7.817 5.048 1.00 97.00 89 SER A CA 1
ATOM 647 C C . SER A 1 89 ? -2.847 7.168 3.878 1.00 97.00 89 SER A C 1
ATOM 649 O O . SER A 1 89 ? -2.670 7.811 2.842 1.00 97.00 89 SER A O 1
ATOM 651 N N . VAL A 1 90 ? -2.427 5.909 4.024 1.00 98.31 90 VAL A N 1
ATOM 652 C CA . VAL A 1 90 ? -1.625 5.189 3.024 1.00 98.31 90 VAL A CA 1
ATOM 653 C C . VAL A 1 90 ? -2.263 3.843 2.689 1.00 98.31 90 VAL A C 1
ATOM 655 O O . VAL A 1 90 ? -2.625 3.078 3.581 1.00 98.31 90 VAL A O 1
ATOM 658 N N . VAL A 1 91 ? -2.345 3.525 1.398 1.00 98.50 91 VAL A N 1
ATOM 659 C CA . VAL A 1 91 ? -2.642 2.185 0.882 1.00 98.50 91 VAL A CA 1
ATOM 660 C C . VAL A 1 91 ? -1.455 1.708 0.058 1.00 98.50 91 VAL A C 1
ATOM 662 O O . VAL A 1 91 ? -1.119 2.314 -0.956 1.00 98.50 91 VAL A O 1
ATOM 665 N N . ALA A 1 92 ? -0.828 0.612 0.470 1.00 98.31 92 ALA A N 1
ATOM 666 C CA . ALA A 1 92 ? 0.183 -0.083 -0.314 1.00 98.31 92 ALA A CA 1
ATOM 667 C C . ALA A 1 92 ? -0.450 -1.280 -1.030 1.00 98.31 92 ALA A C 1
ATOM 669 O O . ALA A 1 92 ? -1.029 -2.152 -0.384 1.00 98.31 92 ALA A O 1
ATOM 670 N N . VAL A 1 93 ? -0.319 -1.335 -2.353 1.00 97.88 93 VAL A N 1
ATOM 671 C CA . VAL A 1 93 ? -0.655 -2.501 -3.176 1.00 97.88 93 VAL A CA 1
ATOM 672 C C . VAL A 1 93 ? 0.625 -3.285 -3.424 1.00 97.88 93 VAL A C 1
ATOM 674 O O . VAL A 1 93 ? 1.595 -2.740 -3.955 1.00 97.88 93 VAL A O 1
ATOM 677 N N . VAL A 1 94 ? 0.630 -4.562 -3.051 1.00 96.31 94 VAL A N 1
ATOM 678 C CA . VAL A 1 94 ? 1.799 -5.439 -3.157 1.00 96.31 94 VAL A CA 1
ATOM 679 C C . VAL A 1 94 ? 1.572 -6.455 -4.263 1.00 96.31 94 VAL A C 1
ATOM 681 O O . VAL A 1 94 ? 0.591 -7.197 -4.245 1.00 96.31 94 VAL A O 1
ATOM 684 N N . THR A 1 95 ? 2.486 -6.490 -5.226 1.00 93.69 95 THR A N 1
ATOM 685 C CA . THR A 1 95 ? 2.440 -7.380 -6.392 1.00 93.69 95 THR A CA 1
ATOM 686 C C . THR A 1 95 ? 3.664 -8.290 -6.396 1.00 93.69 95 THR A C 1
ATOM 688 O O . THR A 1 95 ? 4.766 -7.864 -6.038 1.00 93.69 95 THR A O 1
ATOM 691 N N . ARG A 1 96 ? 3.484 -9.548 -6.808 1.00 91.81 96 ARG A N 1
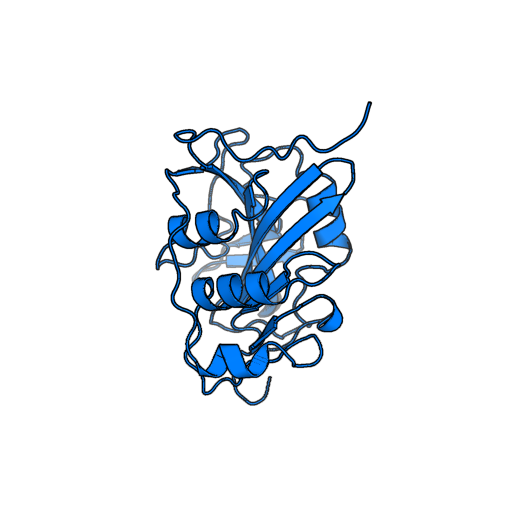ATOM 692 C CA . ARG A 1 96 ? 4.592 -10.474 -7.055 1.00 91.81 96 ARG A CA 1
ATOM 693 C C . ARG A 1 96 ? 5.270 -10.130 -8.380 1.00 91.81 96 ARG A C 1
ATOM 695 O O . ARG A 1 96 ? 4.647 -10.202 -9.433 1.00 91.81 96 ARG A O 1
ATOM 702 N N . GLY A 1 97 ? 6.551 -9.791 -8.323 1.00 90.25 97 GLY A N 1
ATOM 703 C CA . GLY A 1 97 ? 7.438 -9.724 -9.481 1.00 90.25 97 GLY A CA 1
ATOM 704 C C . GLY A 1 97 ? 8.419 -10.893 -9.508 1.00 90.25 97 GLY A C 1
ATOM 705 O O . GLY A 1 97 ? 8.389 -11.778 -8.646 1.00 90.25 97 GLY A O 1
ATOM 706 N N . LYS A 1 98 ? 9.330 -10.865 -10.481 1.00 91.00 98 LYS A N 1
ATOM 707 C CA . LYS A 1 98 ? 10.486 -11.763 -10.554 1.00 91.00 98 LYS A CA 1
ATOM 708 C C . LYS A 1 98 ? 11.762 -10.948 -10.678 1.00 91.00 98 LYS A C 1
ATOM 710 O O . LYS A 1 98 ? 11.755 -9.911 -11.340 1.00 91.00 98 LYS A O 1
ATOM 715 N N . ASP A 1 99 ? 12.831 -11.398 -10.040 1.00 89.88 99 ASP A N 1
ATOM 716 C CA . ASP A 1 99 ? 14.171 -10.894 -10.328 1.00 89.88 99 ASP A CA 1
ATOM 717 C C . ASP A 1 99 ? 14.775 -11.569 -11.571 1.00 89.88 99 ASP A C 1
ATOM 719 O O . ASP A 1 99 ? 14.193 -12.496 -12.138 1.00 89.88 99 ASP A O 1
ATOM 723 N N . ASP A 1 100 ? 15.961 -11.118 -11.972 1.00 85.06 100 ASP A N 1
ATOM 724 C CA . ASP A 1 100 ? 16.727 -11.632 -13.116 1.00 85.06 100 ASP A CA 1
ATOM 725 C C . ASP A 1 100 ? 17.259 -13.072 -12.956 1.00 85.06 100 ASP A C 1
ATOM 727 O O . ASP A 1 100 ? 17.953 -13.595 -13.832 1.00 85.06 100 ASP A O 1
ATOM 731 N N . ARG A 1 101 ? 16.934 -13.730 -11.837 1.00 86.75 101 ARG A N 1
ATOM 732 C CA . ARG A 1 101 ? 17.168 -15.159 -11.579 1.00 86.75 101 ARG A CA 1
ATOM 733 C C . ARG A 1 101 ? 15.855 -15.937 -11.474 1.00 86.75 101 ARG A C 1
ATOM 735 O O . ARG A 1 101 ? 15.864 -17.098 -11.062 1.00 86.75 101 ARG A O 1
ATOM 742 N N . GLY A 1 102 ? 14.728 -15.308 -11.806 1.00 85.25 102 GLY A N 1
ATOM 743 C CA . GLY A 1 102 ? 13.391 -15.883 -11.711 1.00 85.25 102 GLY A CA 1
ATOM 744 C C . GLY A 1 102 ? 12.873 -16.054 -10.279 1.00 85.25 102 GLY A C 1
ATOM 745 O O . GLY A 1 102 ? 11.826 -16.682 -10.091 1.00 85.25 102 GLY A O 1
ATOM 746 N N . ARG A 1 103 ? 13.570 -15.524 -9.264 1.00 86.88 103 ARG A N 1
ATOM 747 C CA . ARG A 1 103 ? 13.131 -15.593 -7.865 1.00 86.88 103 ARG A CA 1
ATOM 748 C C . ARG A 1 103 ? 12.031 -14.566 -7.621 1.00 86.88 103 ARG A C 1
ATOM 750 O O . ARG A 1 103 ? 12.073 -13.472 -8.186 1.00 86.88 103 ARG A O 1
ATOM 757 N N . PRO A 1 104 ? 11.042 -14.885 -6.778 1.00 89.06 104 PRO A N 1
ATOM 758 C CA . PRO A 1 104 ? 9.968 -13.952 -6.508 1.00 89.06 104 PRO A CA 1
ATOM 759 C C . PRO A 1 104 ? 10.424 -12.765 -5.675 1.00 89.06 104 PRO A C 1
ATOM 761 O O . PRO A 1 104 ? 11.170 -12.917 -4.711 1.00 89.06 104 PRO A O 1
ATOM 764 N N . VAL A 1 105 ? 9.897 -11.595 -6.018 1.00 90.75 105 VAL A N 1
ATOM 765 C CA . VAL A 1 105 ? 10.097 -10.353 -5.268 1.00 90.75 105 VAL A CA 1
ATOM 766 C C . VAL A 1 105 ? 8.753 -9.690 -4.992 1.00 90.75 105 VAL A C 1
ATOM 768 O O . VAL A 1 105 ? 7.814 -9.818 -5.778 1.00 90.75 105 VAL A O 1
ATOM 771 N N . SER A 1 106 ? 8.649 -8.989 -3.867 1.00 92.75 106 SER A N 1
ATOM 772 C CA . SER A 1 106 ? 7.472 -8.182 -3.528 1.00 92.75 106 SER A CA 1
ATOM 773 C C . SER A 1 106 ? 7.711 -6.742 -3.960 1.00 92.75 106 SER A C 1
ATOM 775 O O . SER A 1 106 ? 8.684 -6.122 -3.531 1.00 92.75 106 SER A O 1
ATOM 777 N N . LEU A 1 107 ? 6.830 -6.220 -4.807 1.00 95.00 107 LEU A N 1
ATOM 778 C CA . LEU A 1 107 ? 6.915 -4.869 -5.354 1.00 95.00 107 LEU A CA 1
ATOM 779 C C . LEU A 1 107 ? 5.693 -4.074 -4.937 1.00 95.00 107 LEU A C 1
ATOM 781 O O . LEU A 1 107 ? 4.572 -4.586 -4.966 1.00 95.00 107 LEU A O 1
ATOM 785 N N . TYR A 1 108 ? 5.923 -2.832 -4.536 1.00 96.88 108 TYR A N 1
ATOM 786 C CA . TYR A 1 108 ? 4.915 -2.011 -3.895 1.00 96.88 108 TYR A CA 1
ATOM 787 C C . TYR A 1 108 ? 4.575 -0.815 -4.772 1.00 96.88 108 TYR A C 1
ATOM 789 O O . TYR A 1 108 ? 5.461 -0.152 -5.318 1.00 96.88 108 TYR A O 1
ATOM 797 N N . ARG A 1 109 ? 3.282 -0.515 -4.842 1.00 98.00 109 ARG A N 1
ATOM 798 C CA . ARG A 1 109 ? 2.751 0.768 -5.293 1.00 98.00 109 ARG A CA 1
ATOM 799 C C . ARG A 1 109 ? 1.978 1.384 -4.138 1.00 98.00 109 ARG A C 1
ATOM 801 O O . ARG A 1 109 ? 1.065 0.761 -3.601 1.00 98.00 109 ARG A O 1
ATOM 808 N N . TYR A 1 110 ? 2.380 2.573 -3.726 1.00 98.56 110 TYR A N 1
ATOM 809 C CA . TYR A 1 110 ? 1.809 3.291 -2.597 1.00 98.56 110 TYR A CA 1
ATOM 810 C C . TYR A 1 110 ? 0.890 4.387 -3.106 1.00 98.56 110 TYR A C 1
ATOM 812 O O . TYR A 1 110 ? 1.250 5.117 -4.024 1.00 98.56 110 TYR A O 1
ATOM 820 N N . PHE A 1 111 ? -0.260 4.527 -2.461 1.00 98.56 111 PHE A N 1
ATOM 821 C CA . PHE A 1 111 ? -1.207 5.614 -2.648 1.00 98.56 111 PHE A CA 1
ATOM 822 C C . PHE A 1 111 ? -1.396 6.303 -1.310 1.00 98.56 111 PHE A C 1
ATOM 824 O O . PHE A 1 111 ? -1.600 5.626 -0.302 1.00 98.56 111 PHE A O 1
ATOM 831 N N . LEU A 1 112 ? -1.309 7.626 -1.275 1.00 98.19 112 LEU A N 1
ATOM 832 C CA . LEU A 1 112 ? -1.325 8.363 -0.021 1.00 98.19 112 LEU A CA 1
ATOM 833 C C . LEU A 1 112 ? -1.957 9.739 -0.147 1.00 98.19 112 LEU A C 1
ATOM 835 O O . LEU A 1 112 ? -1.902 10.381 -1.192 1.00 98.19 112 LEU A O 1
ATOM 839 N N . THR A 1 113 ? -2.532 10.202 0.953 1.00 97.25 113 THR A N 1
ATOM 840 C CA . THR A 1 113 ? -3.126 11.533 1.068 1.00 97.25 113 THR A CA 1
ATOM 841 C C . THR A 1 113 ? -2.845 12.101 2.460 1.00 97.25 113 THR A C 1
ATOM 843 O O . THR A 1 113 ? -2.848 11.332 3.426 1.00 97.25 113 THR A O 1
ATOM 846 N N . PRO A 1 114 ? -2.603 13.418 2.602 1.00 94.81 114 PRO A N 1
ATOM 847 C CA . PRO A 1 114 ? -2.336 14.028 3.907 1.00 94.81 114 PRO A CA 1
ATOM 848 C C . PRO A 1 114 ? -3.611 14.194 4.756 1.00 94.81 114 PRO A C 1
ATOM 850 O O . PRO A 1 114 ? -3.584 14.789 5.829 1.00 94.81 114 PRO A O 1
ATOM 853 N N . THR A 1 115 ? -4.756 13.710 4.263 1.00 91.62 115 THR A N 1
ATOM 854 C CA . THR A 1 115 ? -6.029 13.726 4.989 1.00 91.62 115 THR A CA 1
ATOM 855 C C . THR A 1 115 ? -6.156 12.460 5.822 1.00 91.62 115 THR A C 1
ATOM 857 O O . THR A 1 115 ? -6.267 11.378 5.259 1.00 91.62 115 THR A O 1
ATOM 860 N N . VAL A 1 116 ? -6.187 12.592 7.146 1.00 88.88 116 VAL A N 1
ATOM 861 C CA . VAL A 1 116 ? -6.369 11.460 8.070 1.00 88.88 116 VAL A CA 1
ATOM 862 C C . VAL A 1 116 ? -7.751 10.832 7.909 1.00 88.88 116 VAL A C 1
ATOM 864 O O . VAL A 1 116 ? -8.752 11.536 7.762 1.00 88.88 116 VAL A O 1
ATOM 867 N N . GLY A 1 117 ? -7.818 9.502 7.977 1.00 89.69 117 GLY A N 1
ATOM 868 C CA . GLY A 1 117 ? -9.062 8.746 7.842 1.00 89.69 117 GLY A CA 1
ATOM 869 C C . GLY A 1 117 ? -9.548 8.615 6.397 1.00 89.69 117 GLY A C 1
ATOM 870 O O . GLY A 1 117 ? -10.637 8.086 6.166 1.00 89.69 117 GLY A O 1
ATOM 871 N N . ALA A 1 118 ? -8.759 9.055 5.413 1.00 93.12 118 ALA A N 1
ATOM 872 C CA . ALA A 1 118 ? -9.145 9.072 4.005 1.00 93.12 118 ALA A CA 1
ATOM 873 C C . ALA A 1 118 ? -8.703 7.822 3.225 1.00 93.12 118 ALA A C 1
ATOM 875 O O . ALA A 1 118 ? -8.768 7.813 1.992 1.00 93.12 118 ALA A O 1
ATOM 876 N N . ILE A 1 119 ? -8.326 6.732 3.910 1.00 95.38 119 ILE A N 1
ATOM 877 C CA . ILE A 1 119 ? -8.104 5.424 3.264 1.00 95.38 119 ILE A CA 1
ATOM 878 C C . ILE A 1 119 ? -9.329 5.008 2.437 1.00 95.38 119 ILE A C 1
ATOM 880 O O . ILE A 1 119 ? -9.175 4.546 1.308 1.00 95.38 119 ILE A O 1
ATOM 884 N N . GLU A 1 120 ? -10.550 5.228 2.939 1.00 94.88 120 GLU A N 1
ATOM 885 C CA . GLU A 1 120 ? -11.775 4.965 2.171 1.00 94.88 120 GLU A CA 1
ATOM 886 C C . GLU A 1 120 ? -11.797 5.746 0.847 1.00 94.88 120 GLU A C 1
ATOM 888 O O . GLU A 1 120 ? -12.175 5.196 -0.188 1.00 94.88 120 GLU A O 1
ATOM 893 N N . GLY A 1 121 ? -11.361 7.007 0.863 1.00 95.06 121 GLY A N 1
ATOM 894 C CA . GLY A 1 121 ? -11.266 7.841 -0.331 1.00 95.06 121 GLY A CA 1
ATOM 895 C C . GLY A 1 121 ? -10.298 7.272 -1.365 1.00 95.06 121 GLY A C 1
ATOM 896 O O . GLY A 1 121 ? -10.651 7.185 -2.543 1.00 95.06 121 GLY A O 1
ATOM 897 N N . ILE A 1 122 ? -9.130 6.791 -0.924 1.00 96.81 122 ILE A N 1
ATOM 898 C CA . ILE A 1 122 ? -8.160 6.102 -1.791 1.00 96.81 122 ILE A CA 1
ATOM 899 C C . ILE A 1 122 ? -8.780 4.838 -2.400 1.00 96.81 122 ILE A C 1
ATOM 901 O O . ILE A 1 122 ? -8.719 4.640 -3.615 1.00 96.81 122 ILE A O 1
ATOM 905 N N . LEU A 1 123 ? -9.411 3.996 -1.577 1.00 95.88 123 LEU A N 1
ATOM 906 C CA . LEU A 1 123 ? -10.021 2.742 -2.027 1.00 95.88 123 LEU A CA 1
ATOM 907 C C . LEU A 1 123 ? -11.154 2.978 -3.035 1.00 95.88 123 LEU A C 1
ATOM 909 O O . LEU A 1 123 ? -11.251 2.273 -4.040 1.00 95.88 123 LEU A O 1
ATOM 913 N N . ARG A 1 124 ? -12.003 3.986 -2.805 1.00 94.38 124 ARG A N 1
ATOM 914 C CA . ARG A 1 124 ? -13.090 4.339 -3.732 1.00 94.38 124 ARG A CA 1
ATOM 915 C C . ARG A 1 124 ? -12.573 4.903 -5.046 1.00 94.38 124 ARG A C 1
ATOM 917 O O . ARG A 1 124 ? -13.115 4.552 -6.090 1.00 94.38 124 ARG A O 1
ATOM 924 N N . TRP A 1 125 ? -11.540 5.741 -4.997 1.00 95.12 125 TRP A N 1
ATOM 925 C CA . TRP A 1 125 ? -10.887 6.253 -6.200 1.00 95.12 125 TRP A CA 1
ATOM 926 C C . TRP A 1 125 ? -10.243 5.135 -7.025 1.00 95.12 125 TRP A C 1
ATOM 928 O O . TRP A 1 125 ? -10.374 5.121 -8.249 1.00 95.12 125 TRP A O 1
ATOM 938 N N . MET A 1 126 ? -9.591 4.174 -6.365 1.00 94.56 126 MET A N 1
ATOM 939 C CA . MET A 1 126 ? -9.027 2.999 -7.033 1.00 94.56 126 MET A CA 1
ATOM 940 C C . MET A 1 126 ? -10.127 2.146 -7.687 1.00 94.56 126 MET A C 1
ATOM 942 O O . MET A 1 126 ? -9.955 1.628 -8.790 1.00 94.56 126 MET A O 1
ATOM 946 N N . GLY A 1 127 ? -11.290 2.047 -7.041 1.00 89.69 127 GLY A N 1
ATOM 947 C CA . GLY A 1 127 ? -12.449 1.350 -7.581 1.00 89.69 127 GLY A CA 1
ATOM 948 C C . GLY A 1 127 ? -12.225 -0.162 -7.671 1.00 89.69 127 GLY A C 1
ATOM 949 O O . GLY A 1 127 ? -11.632 -0.774 -6.789 1.00 89.69 127 GLY A O 1
ATOM 950 N N . ARG A 1 128 ? -12.746 -0.794 -8.731 1.00 83.94 128 ARG A N 1
ATOM 951 C CA . ARG A 1 128 ? -12.643 -2.257 -8.927 1.00 83.94 128 ARG A CA 1
ATOM 952 C C . ARG A 1 128 ? -11.330 -2.705 -9.568 1.00 83.94 128 ARG A C 1
ATOM 954 O O . ARG A 1 128 ? -11.002 -3.885 -9.498 1.00 83.94 128 ARG A O 1
ATOM 961 N N . GLN A 1 129 ? -10.614 -1.799 -10.229 1.00 87.06 129 GLN A N 1
ATOM 962 C CA . GLN A 1 129 ? -9.350 -2.108 -10.889 1.00 87.06 129 GLN A CA 1
ATOM 963 C C . GLN A 1 129 ? -8.210 -1.802 -9.923 1.00 87.06 129 GLN A C 1
ATOM 965 O O . GLN A 1 129 ? -7.822 -0.648 -9.756 1.00 87.06 129 GLN A O 1
ATOM 970 N N . ILE A 1 130 ? -7.689 -2.845 -9.273 1.00 89.69 130 ILE A N 1
ATOM 971 C CA . ILE A 1 130 ? -6.531 -2.707 -8.389 1.00 89.69 130 ILE A CA 1
ATOM 972 C C . ILE A 1 130 ? -5.358 -2.207 -9.231 1.00 89.69 130 ILE A C 1
ATOM 974 O O . ILE A 1 130 ? -4.921 -2.868 -10.174 1.00 89.69 130 ILE A O 1
ATOM 978 N N . ARG A 1 131 ? -4.857 -1.023 -8.883 1.00 93.25 131 ARG A N 1
ATOM 979 C CA . ARG A 1 131 ? -3.698 -0.415 -9.535 1.00 93.25 131 ARG A CA 1
ATOM 980 C C . ARG A 1 131 ? -2.435 -1.077 -8.993 1.00 93.25 131 ARG A C 1
ATOM 982 O O . ARG A 1 131 ? -1.921 -0.687 -7.948 1.00 93.25 131 ARG A O 1
ATOM 989 N N . VAL A 1 132 ? -1.994 -2.127 -9.677 1.00 94.94 132 VAL A N 1
ATOM 990 C CA . VAL A 1 132 ? -0.788 -2.893 -9.336 1.00 94.94 132 VAL A CA 1
ATOM 991 C C . VAL A 1 132 ? 0.488 -2.155 -9.747 1.00 94.94 132 VAL A C 1
ATOM 993 O O . VAL A 1 132 ? 0.444 -1.093 -10.376 1.00 94.94 132 VAL A O 1
ATOM 996 N N . PHE A 1 133 ? 1.630 -2.707 -9.349 1.00 95.50 133 PHE A N 1
ATOM 997 C CA . PHE A 1 133 ? 2.937 -2.209 -9.757 1.00 95.50 133 PHE A CA 1
ATOM 998 C C . PHE A 1 133 ? 3.138 -2.379 -11.271 1.00 95.50 133 PHE A C 1
ATOM 1000 O O . PHE A 1 133 ? 3.023 -3.490 -11.787 1.00 95.50 133 PHE A O 1
ATOM 1007 N N . ASP A 1 134 ? 3.490 -1.290 -11.951 1.00 94.56 134 ASP A N 1
ATOM 1008 C CA . ASP A 1 134 ? 3.958 -1.287 -13.336 1.00 94.56 134 ASP A CA 1
ATOM 1009 C C . ASP A 1 134 ? 5.223 -0.416 -13.408 1.00 94.56 134 ASP A C 1
ATOM 1011 O O . ASP A 1 134 ? 5.152 0.781 -13.110 1.00 94.56 134 ASP A O 1
ATOM 1015 N N . PRO A 1 135 ? 6.395 -0.977 -13.754 1.00 94.12 135 PRO A N 1
ATOM 1016 C CA . PRO A 1 135 ? 7.621 -0.195 -13.839 1.00 94.12 135 PRO A CA 1
ATOM 1017 C C . PRO A 1 135 ? 7.641 0.768 -15.032 1.00 94.12 135 PRO A C 1
ATOM 1019 O O . PRO A 1 135 ? 8.484 1.663 -15.061 1.00 94.12 135 PRO A O 1
ATOM 1022 N N . PHE A 1 136 ? 6.746 0.600 -16.008 1.00 93.44 136 PHE A N 1
ATOM 1023 C CA . PHE A 1 136 ? 6.647 1.461 -17.186 1.00 93.44 136 PHE A CA 1
ATOM 1024 C C . PHE A 1 136 ? 5.609 2.575 -17.033 1.00 93.44 136 PHE A C 1
ATOM 1026 O O . PHE A 1 136 ? 5.495 3.420 -17.924 1.00 93.44 136 PHE A O 1
ATOM 1033 N N . ASP A 1 137 ? 4.883 2.611 -15.911 1.00 92.88 137 ASP A N 1
ATOM 1034 C CA . ASP A 1 137 ? 4.057 3.765 -15.572 1.00 92.88 137 ASP A CA 1
ATOM 1035 C C . ASP A 1 137 ? 4.918 5.029 -15.495 1.00 92.88 137 ASP A C 1
ATOM 1037 O O . ASP A 1 137 ? 6.088 5.000 -15.120 1.00 92.88 137 ASP A O 1
ATOM 1041 N N . SER A 1 138 ? 4.320 6.172 -15.818 1.00 88.00 138 SER A N 1
ATOM 1042 C CA . SER A 1 138 ? 4.976 7.469 -15.692 1.00 88.00 138 SER A CA 1
ATOM 1043 C C . SER A 1 138 ? 4.101 8.395 -14.868 1.00 88.00 138 SER A C 1
ATOM 1045 O O . SER A 1 138 ? 2.965 8.682 -15.239 1.00 88.00 138 SER A O 1
ATOM 1047 N N . GLN A 1 139 ? 4.638 8.846 -13.736 1.00 94.25 139 GLN A N 1
ATOM 1048 C CA . GLN A 1 139 ? 4.011 9.854 -12.889 1.00 94.25 139 GLN A CA 1
ATOM 1049 C C . GLN A 1 139 ? 4.882 11.101 -12.860 1.00 94.25 139 GLN A C 1
ATOM 1051 O O . GLN A 1 139 ? 6.112 11.018 -12.902 1.00 94.25 139 GLN A O 1
ATOM 1056 N N . ILE A 1 140 ? 4.230 12.258 -12.783 1.00 92.94 140 ILE A N 1
ATOM 1057 C CA . ILE A 1 140 ? 4.894 13.557 -12.784 1.00 92.94 140 ILE A CA 1
ATOM 1058 C C . ILE A 1 140 ? 4.834 14.130 -11.362 1.00 92.94 140 ILE A C 1
ATOM 1060 O O . ILE A 1 140 ? 3.737 14.275 -10.812 1.00 92.94 140 ILE A O 1
ATOM 1064 N N . PRO A 1 141 ? 5.980 14.495 -10.756 1.00 95.06 141 PRO A N 1
ATOM 1065 C CA . PRO A 1 141 ? 5.992 15.163 -9.462 1.00 95.06 141 PRO A CA 1
ATOM 1066 C C . PRO A 1 141 ? 5.103 16.412 -9.448 1.00 95.06 141 PRO A C 1
ATOM 1068 O O . PRO A 1 141 ? 5.135 17.225 -10.372 1.00 95.06 141 PRO A O 1
ATOM 1071 N N . GLY A 1 142 ? 4.307 16.566 -8.390 1.00 94.31 142 GLY A N 1
ATOM 1072 C CA . GLY A 1 142 ? 3.359 17.671 -8.237 1.00 94.31 142 GLY A CA 1
ATOM 1073 C C . GLY A 1 142 ? 2.013 17.473 -8.943 1.00 94.31 142 GLY A C 1
ATOM 1074 O O . GLY A 1 142 ? 1.189 18.384 -8.906 1.00 94.31 142 GLY A O 1
ATOM 1075 N N . GLN A 1 143 ? 1.761 16.311 -9.558 1.00 96.31 143 GLN A N 1
ATOM 1076 C CA . GLN A 1 143 ? 0.475 15.985 -10.186 1.00 96.31 143 GLN A CA 1
ATOM 1077 C C . GLN A 1 143 ? -0.255 14.866 -9.424 1.00 96.31 143 GLN A C 1
ATOM 1079 O O . GLN A 1 143 ? -0.166 13.704 -9.817 1.00 96.31 143 GLN A O 1
ATOM 1084 N N . PRO A 1 144 ? -0.961 15.177 -8.318 1.00 96.75 144 PRO A N 1
ATOM 1085 C CA . PRO A 1 144 ? -1.804 14.196 -7.645 1.00 96.75 144 PRO A CA 1
ATOM 1086 C C . PRO A 1 144 ? -3.044 13.849 -8.473 1.00 96.75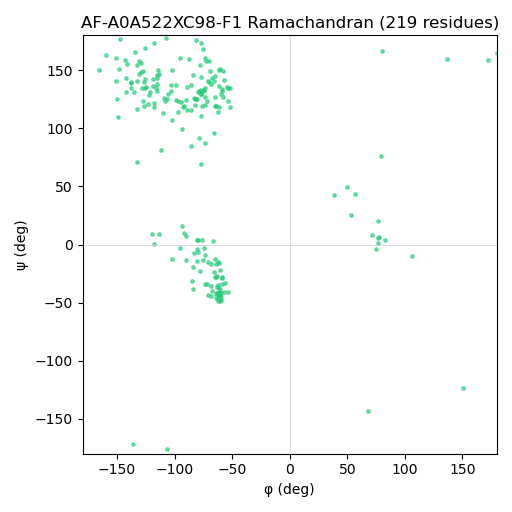 144 PRO A C 1
ATOM 1088 O O . PRO A 1 144 ? -3.546 14.653 -9.265 1.00 96.75 144 PRO A O 1
ATOM 1091 N N . HIS A 1 145 ? -3.620 12.685 -8.188 1.00 95.50 145 HIS A N 1
ATOM 1092 C CA . HIS A 1 145 ? -4.972 12.351 -8.619 1.00 95.50 145 HIS A CA 1
ATOM 1093 C C . HIS A 1 145 ? -5.979 13.099 -7.757 1.00 95.50 145 HIS A C 1
ATOM 1095 O O . HIS A 1 145 ? -5.892 13.085 -6.531 1.00 95.50 145 HIS A O 1
ATOM 1101 N N . ARG A 1 146 ? -6.961 13.736 -8.391 1.00 94.62 146 ARG A N 1
ATOM 1102 C CA . ARG A 1 146 ? -8.014 14.476 -7.692 1.00 94.62 146 ARG A CA 1
ATOM 1103 C C . ARG A 1 146 ? -9.332 13.746 -7.815 1.00 94.62 146 ARG A C 1
ATOM 1105 O O . ARG A 1 146 ? -9.788 13.469 -8.922 1.00 94.62 146 ARG A O 1
ATOM 1112 N N . THR A 1 147 ? -9.964 13.483 -6.681 1.00 91.12 147 THR A N 1
ATOM 1113 C CA . THR A 1 147 ? -11.307 12.905 -6.641 1.00 91.12 147 THR A CA 1
ATOM 1114 C C . THR A 1 147 ? -12.194 13.690 -5.697 1.00 91.12 147 THR A C 1
ATOM 1116 O O . THR A 1 147 ? -11.751 14.181 -4.661 1.00 91.12 147 THR A O 1
ATOM 1119 N N . GLN A 1 148 ? -13.478 13.774 -6.024 1.00 88.38 148 GLN A N 1
ATOM 1120 C CA . GLN A 1 148 ? -14.466 14.100 -5.010 1.00 88.38 148 GLN A CA 1
ATOM 1121 C C . GLN A 1 148 ? -14.706 12.841 -4.185 1.00 88.38 148 GLN A C 1
ATOM 1123 O O . GLN A 1 148 ? -14.921 11.757 -4.730 1.00 88.38 148 GLN A O 1
ATOM 1128 N N . TRP A 1 149 ? -14.625 12.978 -2.870 1.00 83.44 149 TRP A N 1
ATOM 1129 C CA . TRP A 1 149 ? -14.938 11.902 -1.951 1.00 83.44 149 TRP A CA 1
ATOM 1130 C C . TRP A 1 149 ? -15.794 12.461 -0.827 1.00 83.44 149 TRP A C 1
ATOM 1132 O O . TRP A 1 149 ? -15.491 13.498 -0.241 1.00 83.44 149 TRP A O 1
ATOM 1142 N N . VAL A 1 150 ? -16.880 11.752 -0.557 1.00 79.25 150 VAL A N 1
ATOM 1143 C CA . VAL A 1 150 ? -17.698 11.930 0.631 1.00 79.25 150 VAL A CA 1
ATOM 1144 C C . VAL A 1 150 ? -17.698 10.577 1.312 1.00 79.25 150 VAL A C 1
ATOM 1146 O O . VAL A 1 150 ? -17.951 9.560 0.659 1.00 79.25 150 VAL A O 1
ATOM 1149 N N . GLN A 1 151 ? -17.382 10.568 2.601 1.00 77.75 151 GLN A N 1
ATOM 1150 C CA . GLN A 1 151 ? -17.470 9.364 3.408 1.00 77.75 151 GLN A CA 1
ATOM 1151 C C . GLN A 1 151 ? -18.906 8.841 3.352 1.00 77.75 151 GLN A C 1
ATOM 1153 O O . GLN A 1 151 ? -19.858 9.587 3.589 1.00 77.75 151 GLN A O 1
ATOM 1158 N N . GLN A 1 152 ? -19.062 7.572 2.993 1.00 78.94 152 GLN A N 1
ATOM 1159 C CA . GLN A 1 152 ? -20.370 6.927 2.952 1.00 78.94 152 GLN A CA 1
ATOM 1160 C C . GLN A 1 152 ? -20.415 5.835 4.003 1.00 78.94 152 GLN A C 1
ATOM 1162 O O . GLN A 1 152 ? -19.406 5.199 4.305 1.00 78.94 152 GLN A O 1
ATOM 1167 N N . GLU A 1 153 ? -21.607 5.575 4.526 1.00 83.19 153 GLU A N 1
ATOM 1168 C CA . GLU A 1 153 ? -21.792 4.444 5.415 1.00 83.19 153 GLU A CA 1
ATOM 1169 C C . GLU A 1 153 ? -21.527 3.139 4.654 1.00 83.19 153 GLU A C 1
ATOM 1171 O O . GLU A 1 153 ? -22.172 2.825 3.652 1.00 83.19 153 GLU A O 1
ATOM 1176 N N . ILE A 1 154 ? -20.536 2.388 5.127 1.00 86.38 154 ILE A N 1
ATOM 1177 C CA . ILE A 1 154 ? -20.258 1.032 4.667 1.00 86.38 154 ILE A CA 1
ATOM 1178 C C . ILE A 1 154 ? -20.927 0.097 5.677 1.00 86.38 154 ILE A C 1
ATOM 1180 O O . ILE A 1 154 ? -20.514 0.092 6.843 1.00 86.38 154 ILE A O 1
ATOM 1184 N N . PRO A 1 155 ? -21.955 -0.676 5.280 1.00 86.12 155 PRO A N 1
ATOM 1185 C CA . PRO A 1 155 ? -22.610 -1.599 6.191 1.00 86.12 155 PRO A CA 1
ATOM 1186 C C . PRO A 1 155 ? -21.612 -2.681 6.598 1.00 86.12 155 PRO A C 1
ATOM 1188 O O . PRO A 1 155 ? -21.091 -3.414 5.757 1.00 86.12 155 PRO A O 1
ATOM 1191 N N . LEU A 1 156 ? -21.338 -2.761 7.899 1.00 87.69 156 LEU A N 1
ATOM 1192 C CA . LEU A 1 156 ? -20.483 -3.794 8.459 1.00 87.69 156 LEU A CA 1
ATOM 1193 C C . LEU A 1 156 ? -21.318 -5.070 8.666 1.00 87.69 156 LEU A C 1
ATOM 1195 O O . LEU A 1 156 ? -22.297 -5.015 9.419 1.00 87.69 156 LEU A O 1
ATOM 1199 N N . PRO A 1 157 ? -20.967 -6.200 8.026 1.00 86.31 157 PRO A N 1
ATOM 1200 C CA . PRO A 1 157 ? -21.703 -7.444 8.214 1.00 86.31 157 PRO A CA 1
ATOM 1201 C C . PRO A 1 157 ? -21.669 -7.935 9.671 1.00 86.31 157 PRO A C 1
ATOM 1203 O O . PRO A 1 157 ? -20.678 -7.741 10.375 1.00 86.31 157 PRO A O 1
ATOM 1206 N N . ASP A 1 158 ? -22.712 -8.643 10.110 1.00 86.31 158 ASP A N 1
ATOM 1207 C CA . ASP A 1 158 ? -22.871 -9.040 11.520 1.00 86.31 158 ASP A CA 1
ATOM 1208 C C . ASP A 1 158 ? -21.721 -9.897 12.062 1.00 86.31 158 ASP A C 1
ATOM 1210 O O . ASP A 1 158 ? -21.316 -9.733 13.211 1.00 86.31 158 ASP A O 1
ATOM 1214 N N . HIS A 1 159 ? -21.125 -10.753 11.228 1.00 84.94 159 HIS A N 1
ATOM 1215 C CA . HIS A 1 159 ? -19.977 -11.569 11.632 1.00 84.94 159 HIS A CA 1
ATOM 1216 C C . HIS A 1 159 ? -18.742 -10.730 11.995 1.00 84.94 159 HIS A C 1
ATOM 1218 O O . HIS A 1 159 ? -17.943 -11.165 12.816 1.00 84.94 159 HIS A O 1
ATOM 1224 N N . PHE A 1 160 ? -18.575 -9.521 11.443 1.00 87.12 160 PHE A N 1
ATOM 1225 C CA . PHE A 1 160 ? -17.497 -8.622 11.866 1.00 87.12 160 PHE A CA 1
ATOM 1226 C C . PHE A 1 160 ? -17.790 -8.017 13.236 1.00 87.12 160 PHE A C 1
ATOM 1228 O O . PHE A 1 160 ? -16.874 -7.832 14.030 1.00 87.12 160 PHE A O 1
ATOM 1235 N N . ARG A 1 161 ? -19.063 -7.757 13.561 1.00 82.31 161 ARG A N 1
ATOM 1236 C CA . ARG A 1 161 ? -19.444 -7.190 14.864 1.00 82.31 161 ARG A CA 1
ATOM 1237 C C . ARG A 1 161 ? -19.063 -8.118 16.015 1.00 82.31 161 ARG A C 1
ATOM 1239 O O . ARG A 1 161 ? -18.583 -7.638 17.035 1.00 82.31 161 ARG A O 1
ATOM 1246 N N . SER A 1 162 ? -19.194 -9.434 15.833 1.00 84.06 162 SER A N 1
ATOM 1247 C CA . SER A 1 162 ? -18.747 -10.417 16.831 1.00 84.06 162 SER A CA 1
ATOM 1248 C C . SER A 1 162 ? -17.226 -10.489 17.004 1.00 84.06 162 SER A C 1
ATOM 1250 O O . SER A 1 162 ? -16.767 -11.029 18.004 1.00 84.06 162 SER A O 1
ATOM 1252 N N . LEU A 1 163 ? -16.443 -9.959 16.058 1.00 86.00 163 LEU A N 1
ATOM 1253 C CA . LEU A 1 163 ? -14.978 -9.976 16.114 1.00 86.00 163 LEU A CA 1
ATOM 1254 C C . LEU A 1 163 ? -14.386 -8.746 16.817 1.00 86.00 163 LEU A C 1
ATOM 1256 O O . LEU A 1 163 ? -13.211 -8.769 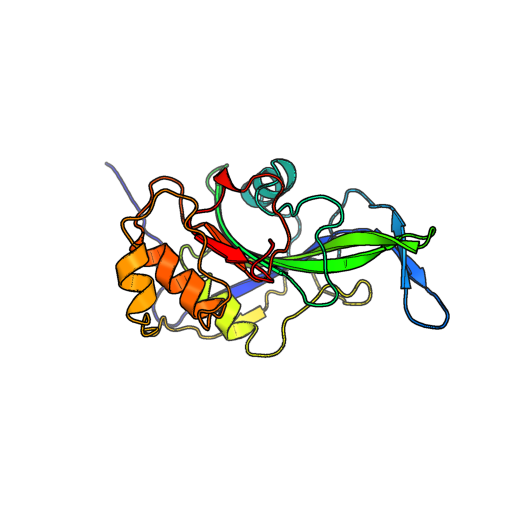17.159 1.00 86.00 163 LEU A O 1
ATOM 1260 N N . VAL A 1 164 ? -15.176 -7.691 17.061 1.00 81.69 164 VAL A N 1
ATOM 1261 C CA . VAL A 1 164 ? -14.701 -6.406 17.623 1.00 81.69 164 VAL A CA 1
ATOM 1262 C C . VAL A 1 164 ? -14.033 -6.562 18.996 1.00 81.69 164 VAL A C 1
ATOM 1264 O O . VAL A 1 164 ? -13.144 -5.790 19.332 1.00 81.69 164 VAL A O 1
ATOM 1267 N N . SER A 1 165 ? -14.426 -7.566 19.785 1.00 77.38 165 SER A N 1
ATOM 1268 C CA . SER A 1 165 ? -13.844 -7.843 21.106 1.00 77.38 165 SER A CA 1
ATOM 1269 C C . SER A 1 165 ? -12.666 -8.829 21.082 1.00 77.38 165 SER A C 1
ATOM 1271 O O . SER A 1 165 ? -12.276 -9.320 22.140 1.00 77.38 165 SER A O 1
ATOM 1273 N N . GLY A 1 166 ? -12.153 -9.189 19.902 1.00 76.19 166 GLY A N 1
ATOM 1274 C CA . GLY A 1 166 ? -11.016 -10.098 19.757 1.00 76.19 166 GLY A CA 1
ATOM 1275 C C . GLY A 1 166 ? -9.675 -9.465 20.142 1.00 76.19 166 GLY A C 1
ATOM 1276 O O . GLY A 1 166 ? -9.525 -8.244 20.159 1.00 76.19 166 GLY A O 1
ATOM 1277 N N . GLU A 1 167 ? -8.680 -10.308 20.423 1.00 82.75 167 GLU A N 1
ATOM 1278 C CA . GLU A 1 167 ? -7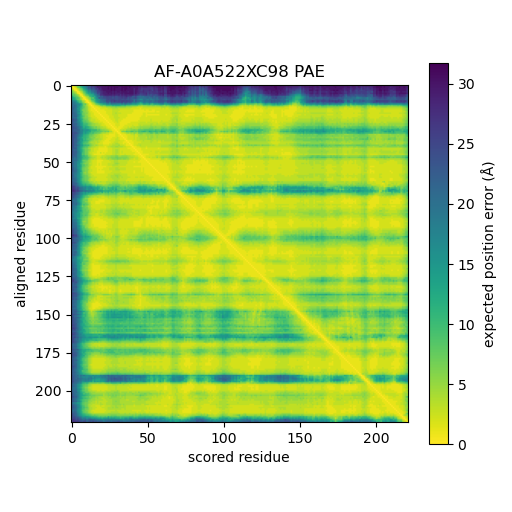.292 -9.866 20.592 1.00 82.75 167 GLU A CA 1
ATOM 1279 C C . GLU A 1 167 ? -6.700 -9.426 19.244 1.00 82.75 167 GLU A C 1
ATOM 1281 O O . GLU A 1 167 ? -6.942 -10.046 18.208 1.00 82.75 167 GLU A O 1
ATOM 1286 N N . THR A 1 168 ? -5.924 -8.341 19.250 1.00 85.44 168 THR A N 1
ATOM 1287 C CA . THR A 1 168 ? -5.263 -7.809 18.051 1.00 85.44 168 THR A CA 1
ATOM 1288 C C . THR A 1 168 ? -3.917 -8.505 17.795 1.00 85.44 168 THR A C 1
ATOM 1290 O O . THR A 1 168 ? -3.140 -8.631 18.745 1.00 85.44 168 THR A O 1
ATOM 1293 N N . PRO A 1 169 ? -3.575 -8.869 16.542 1.00 91.00 169 PRO A N 1
ATOM 1294 C CA . PRO A 1 169 ? -4.362 -8.663 15.326 1.00 91.00 169 PRO A CA 1
ATOM 1295 C C . PRO A 1 169 ? -5.566 -9.610 15.235 1.00 91.00 169 PRO A C 1
ATOM 1297 O O . PRO A 1 169 ? -5.440 -10.821 15.396 1.00 91.00 169 PRO A O 1
ATOM 1300 N N . ILE A 1 170 ? -6.727 -9.064 14.873 1.00 93.06 170 ILE A N 1
ATOM 1301 C CA . ILE A 1 170 ? -7.923 -9.853 14.585 1.00 93.06 170 ILE A CA 1
ATOM 1302 C C . ILE A 1 170 ? -7.764 -10.476 13.197 1.00 93.06 170 ILE A C 1
ATOM 1304 O O . ILE A 1 170 ? -7.813 -9.781 12.178 1.00 93.06 170 ILE A O 1
ATOM 1308 N N . VAL A 1 171 ? -7.591 -11.794 13.148 1.00 93.12 171 VAL A N 1
ATOM 1309 C CA . VAL A 1 171 ? -7.556 -12.548 11.890 1.00 93.12 171 VAL A CA 1
ATOM 1310 C C . VAL A 1 171 ? -8.983 -12.895 11.479 1.00 93.12 171 VAL A C 1
ATOM 1312 O O . VAL A 1 171 ? -9.696 -13.619 12.175 1.00 93.12 171 VAL A O 1
ATOM 1315 N N . ILE A 1 172 ? -9.419 -12.358 10.344 1.00 92.75 172 ILE A N 1
ATOM 1316 C CA . ILE A 1 172 ? -10.759 -12.591 9.808 1.00 92.75 172 ILE A CA 1
ATOM 1317 C C . ILE A 1 172 ? -10.770 -13.951 9.105 1.00 92.75 172 ILE A C 1
ATOM 1319 O O . ILE A 1 172 ? -9.899 -14.204 8.273 1.00 92.75 172 ILE A O 1
ATOM 1323 N N . PRO A 1 173 ? -11.751 -14.828 9.374 1.00 89.62 173 PRO A N 1
ATOM 1324 C CA . PRO A 1 173 ? -11.821 -16.120 8.702 1.00 89.62 173 PRO A CA 1
ATOM 1325 C C . PRO A 1 173 ? -11.916 -15.972 7.177 1.00 89.62 173 PRO A C 1
ATOM 1327 O O . PRO A 1 173 ? -12.782 -15.257 6.682 1.00 89.62 173 PRO A O 1
ATOM 1330 N N . ALA A 1 174 ? -11.106 -16.716 6.419 1.00 86.62 174 ALA A N 1
ATOM 1331 C CA . ALA A 1 174 ? -11.124 -16.685 4.947 1.00 86.62 174 ALA A CA 1
ATOM 1332 C C . ALA A 1 174 ? -12.474 -17.117 4.326 1.00 86.62 174 ALA A C 1
ATOM 1334 O O . ALA A 1 174 ? -12.737 -16.882 3.150 1.00 86.62 174 ALA A O 1
ATOM 1335 N N . THR A 1 175 ? -13.351 -17.759 5.106 1.00 84.69 175 THR A N 1
ATOM 1336 C CA . THR A 1 175 ? -14.717 -18.133 4.697 1.00 84.69 175 THR A CA 1
ATOM 1337 C C . THR A 1 175 ? -15.684 -16.951 4.671 1.00 84.69 175 THR A C 1
ATOM 1339 O O . THR A 1 175 ? -16.803 -17.072 4.175 1.00 84.69 175 THR A O 1
ATOM 1342 N N . VAL A 1 176 ? -15.290 -15.823 5.255 1.00 87.94 176 VAL A N 1
ATOM 1343 C CA . VAL A 1 176 ? -16.086 -14.607 5.323 1.00 87.94 176 VAL A CA 1
ATOM 1344 C C . VAL A 1 176 ? -15.786 -13.740 4.107 1.00 87.94 176 VAL A C 1
ATOM 1346 O O . VAL A 1 176 ? -14.647 -13.348 3.889 1.00 87.94 176 VAL A O 1
ATOM 1349 N N . ALA A 1 177 ? -16.816 -13.371 3.345 1.00 86.69 177 ALA A N 1
ATOM 1350 C CA . ALA A 1 177 ? -16.648 -12.414 2.259 1.00 86.69 177 ALA A CA 1
ATOM 1351 C C . ALA A 1 177 ? -16.188 -11.055 2.814 1.00 86.69 177 ALA A C 1
ATOM 1353 O O . ALA A 1 177 ? -16.935 -10.362 3.508 1.00 86.69 177 ALA A O 1
ATOM 1354 N N . CYS A 1 178 ? -14.965 -10.664 2.473 1.00 91.25 178 CYS A N 1
ATOM 1355 C CA . CYS A 1 178 ? -14.381 -9.387 2.843 1.00 91.25 178 CYS A CA 1
ATOM 1356 C C . CYS A 1 178 ? -13.860 -8.677 1.595 1.00 91.25 178 CYS A C 1
ATOM 1358 O O . CYS A 1 178 ? -13.424 -9.302 0.632 1.00 91.25 178 CYS A O 1
ATOM 1360 N N . ASN A 1 179 ? -13.894 -7.352 1.621 1.00 92.88 179 ASN A N 1
ATOM 1361 C CA . ASN A 1 179 ? -13.180 -6.517 0.669 1.00 92.88 179 ASN A CA 1
ATOM 1362 C C . ASN A 1 179 ? -12.465 -5.394 1.442 1.00 92.88 179 ASN A C 1
ATOM 1364 O O . ASN A 1 179 ? -12.806 -5.148 2.604 1.00 92.88 179 ASN A O 1
ATOM 1368 N N . PRO A 1 180 ? -11.517 -4.677 0.816 1.00 95.12 180 PRO A N 1
ATOM 1369 C CA . PRO A 1 180 ? -10.754 -3.635 1.499 1.00 95.12 180 PRO A CA 1
ATOM 1370 C C . PRO A 1 180 ? -11.606 -2.532 2.144 1.00 95.12 180 PRO A C 1
ATOM 1372 O O . PRO A 1 180 ? -11.238 -2.026 3.197 1.00 95.12 180 PRO A O 1
ATOM 1375 N N . LEU A 1 181 ? -12.760 -2.171 1.563 1.00 94.50 181 LEU A N 1
ATOM 1376 C CA . LEU A 1 181 ? -13.658 -1.158 2.139 1.00 94.50 181 LEU A CA 1
ATOM 1377 C C . LEU A 1 181 ? -14.303 -1.652 3.439 1.00 94.50 181 LEU A C 1
ATOM 1379 O O . LEU A 1 181 ? -14.339 -0.916 4.423 1.00 94.50 181 LEU A O 1
ATOM 1383 N N . VAL A 1 182 ? -14.784 -2.899 3.456 1.00 94.19 182 VAL A N 1
ATOM 1384 C CA . VAL A 1 182 ? -15.352 -3.530 4.660 1.00 94.19 182 VAL A CA 1
ATOM 1385 C C . VAL A 1 182 ? -14.279 -3.685 5.735 1.00 94.19 182 VAL A C 1
ATOM 1387 O O . VAL A 1 182 ? -14.532 -3.364 6.893 1.00 94.19 182 VAL A O 1
ATOM 1390 N N . LEU A 1 183 ? -13.073 -4.110 5.351 1.00 94.69 183 LEU A N 1
ATOM 1391 C CA . LEU A 1 183 ? -11.947 -4.253 6.271 1.00 94.69 183 LEU A CA 1
ATOM 1392 C C . LEU A 1 183 ? -11.533 -2.913 6.892 1.00 94.69 183 LEU A C 1
ATOM 1394 O O . LEU A 1 183 ? -11.384 -2.816 8.106 1.00 94.69 183 LEU A O 1
ATOM 1398 N N . ASN A 1 184 ? -11.423 -1.868 6.070 1.00 94.50 184 ASN A N 1
ATOM 1399 C CA . ASN A 1 184 ? -11.129 -0.517 6.534 1.00 94.50 184 ASN A CA 1
ATOM 1400 C C . ASN A 1 184 ? -12.203 -0.007 7.506 1.00 94.50 184 ASN A C 1
ATOM 1402 O O . ASN A 1 184 ? -11.891 0.528 8.571 1.00 94.50 184 ASN A O 1
ATOM 1406 N N . ARG A 1 185 ? -13.482 -0.213 7.167 1.00 92.25 185 ARG A N 1
ATOM 1407 C CA . ARG A 1 185 ? -14.606 0.151 8.037 1.00 92.25 185 ARG A CA 1
ATOM 1408 C C . ARG A 1 185 ? -14.560 -0.597 9.367 1.00 92.25 185 ARG A C 1
ATOM 1410 O O . ARG A 1 185 ? -14.821 0.010 10.402 1.00 92.25 185 ARG A O 1
ATOM 1417 N N . PHE A 1 186 ? -14.228 -1.886 9.337 1.00 92.31 186 PHE A N 1
ATOM 1418 C CA . PHE A 1 186 ? -14.075 -2.706 10.533 1.00 92.31 186 PHE A CA 1
ATOM 1419 C C . PHE A 1 186 ? -12.989 -2.147 11.454 1.00 92.31 186 PHE A C 1
ATOM 1421 O O . PHE A 1 186 ? -13.250 -1.930 12.632 1.00 92.31 186 PHE A O 1
ATOM 1428 N N . THR A 1 187 ? -11.811 -1.809 10.923 1.00 91.50 187 THR A N 1
ATOM 1429 C CA . THR A 1 187 ? -10.732 -1.232 11.740 1.00 91.50 187 THR A CA 1
ATOM 1430 C C . THR A 1 187 ? -11.065 0.125 12.355 1.00 91.50 187 THR A C 1
ATOM 1432 O O . THR A 1 187 ? -10.586 0.431 13.443 1.00 91.50 187 THR A O 1
ATOM 1435 N N . GLN A 1 188 ? -11.933 0.920 11.721 1.00 88.94 188 GLN A N 1
ATOM 1436 C CA . GLN A 1 188 ? -12.423 2.171 12.314 1.00 88.94 188 GLN A CA 1
ATOM 1437 C C . GLN A 1 188 ? -13.273 1.932 13.577 1.00 88.94 188 GLN A C 1
ATOM 1439 O O . GLN A 1 188 ? -13.289 2.784 14.462 1.00 88.94 188 GLN A O 1
ATOM 1444 N N . GLU A 1 189 ? -13.950 0.783 13.690 1.00 87.50 189 GLU A N 1
ATOM 1445 C CA . GLU A 1 189 ? -14.732 0.414 14.884 1.00 87.50 189 GLU A CA 1
ATOM 1446 C C . GLU A 1 189 ? -13.858 -0.090 16.043 1.00 87.50 189 GLU A C 1
ATOM 1448 O O . GLU A 1 189 ? -14.271 -0.006 17.195 1.00 87.50 189 GLU A O 1
ATOM 1453 N N . LEU A 1 190 ? -12.642 -0.580 15.773 1.00 85.81 190 LEU A N 1
ATOM 1454 C CA . LEU A 1 190 ? -11.770 -1.186 16.792 1.00 85.81 190 LEU A CA 1
ATOM 1455 C C . LEU A 1 190 ? -11.120 -0.173 17.754 1.00 85.81 190 LEU A C 1
ATOM 1457 O O . LEU A 1 190 ? -10.484 -0.589 18.721 1.00 85.81 190 LEU A O 1
ATOM 1461 N N . GLN A 1 191 ? -11.235 1.135 17.482 1.00 69.50 191 GLN A N 1
ATOM 1462 C CA . GLN A 1 191 ? -10.737 2.248 18.313 1.00 69.50 191 GLN A CA 1
ATOM 1463 C C . GLN A 1 191 ? -9.366 2.000 18.989 1.00 69.50 191 GLN A C 1
ATOM 1465 O O . GLN A 1 191 ? -9.187 2.307 20.168 1.00 69.50 191 GLN A O 1
ATOM 1470 N N . SER A 1 192 ? -8.378 1.428 18.284 1.00 68.75 192 SER A N 1
ATOM 1471 C CA . SER A 1 192 ? -7.106 1.076 18.935 1.00 68.75 192 SER A CA 1
ATOM 1472 C C . SER A 1 192 ? -6.115 2.256 19.007 1.00 68.75 192 SER A C 1
ATOM 1474 O O . SER A 1 192 ? -6.021 3.040 18.059 1.00 68.75 192 SER A O 1
ATOM 1476 N N . PRO A 1 193 ? -5.300 2.353 20.080 1.00 60.88 193 PRO A N 1
ATOM 1477 C CA . PRO A 1 193 ? -4.407 3.493 20.326 1.00 60.88 193 PRO A CA 1
ATOM 1478 C C . PRO A 1 193 ? -3.284 3.704 19.291 1.00 60.88 193 PRO A C 1
ATOM 1480 O O . PRO A 1 193 ? -2.693 4.778 19.255 1.00 60.88 193 PRO A O 1
ATOM 1483 N N . GLY A 1 194 ? -2.966 2.699 18.467 1.00 62.19 194 GLY A N 1
ATOM 1484 C CA . GLY A 1 194 ? -1.850 2.719 17.507 1.00 62.19 194 GLY A CA 1
ATOM 1485 C C . GLY A 1 194 ? -2.176 3.254 16.107 1.00 62.19 194 GLY A C 1
ATOM 1486 O O . GLY A 1 194 ? -1.332 3.160 15.220 1.00 62.19 194 GLY A O 1
ATOM 1487 N N . GLY A 1 195 ? -3.384 3.788 15.898 1.00 76.62 195 GLY A N 1
ATOM 1488 C CA . GLY A 1 195 ? -3.870 4.180 14.573 1.00 76.62 195 GLY A CA 1
ATOM 1489 C C . GLY A 1 195 ? -4.393 2.993 13.757 1.00 76.62 195 GLY A C 1
ATOM 1490 O O . GLY A 1 195 ? -4.205 1.832 14.115 1.00 76.62 195 GLY A O 1
ATOM 1491 N N . MET A 1 196 ? -5.106 3.291 12.671 1.00 89.25 196 MET A N 1
ATOM 1492 C CA . MET A 1 196 ? -5.745 2.281 11.824 1.00 89.25 196 MET A CA 1
ATOM 1493 C C . MET A 1 196 ? -4.701 1.543 10.982 1.00 89.25 196 MET A C 1
ATOM 1495 O O . MET A 1 196 ? -3.921 2.183 10.278 1.00 89.25 196 MET A O 1
ATOM 1499 N N . ALA A 1 197 ? -4.698 0.209 11.036 1.00 95.00 197 ALA A N 1
ATOM 1500 C CA . ALA A 1 197 ? -3.809 -0.627 10.230 1.00 95.00 197 ALA A CA 1
ATOM 1501 C C . ALA A 1 197 ? -4.451 -1.981 9.911 1.00 95.00 197 ALA A C 1
ATOM 1503 O O . ALA A 1 197 ? -4.819 -2.730 10.819 1.00 95.00 197 ALA A O 1
ATOM 1504 N N . TRP A 1 198 ? -4.532 -2.328 8.630 1.00 96.69 198 TRP A N 1
ATOM 1505 C CA . TRP A 1 198 ? -5.062 -3.608 8.171 1.00 96.69 198 TRP A CA 1
ATOM 1506 C C . TRP A 1 198 ? -4.283 -4.179 6.989 1.00 96.69 198 TRP A C 1
ATOM 1508 O O . TRP A 1 198 ? -3.655 -3.447 6.222 1.00 96.69 198 TRP A O 1
ATOM 1518 N N . ALA A 1 199 ? -4.353 -5.499 6.836 1.00 97.06 199 ALA A N 1
ATOM 1519 C CA . ALA A 1 199 ? -3.791 -6.233 5.709 1.00 97.06 199 ALA A CA 1
ATOM 1520 C C . ALA A 1 199 ? -4.874 -7.088 5.040 1.00 97.06 199 ALA A C 1
ATOM 1522 O O . ALA A 1 199 ? -5.649 -7.750 5.722 1.00 97.06 199 ALA A O 1
ATOM 1523 N N . TYR A 1 200 ? -4.930 -7.075 3.712 1.00 96.00 200 TYR A N 1
ATOM 1524 C CA . TYR A 1 200 ? -5.924 -7.776 2.905 1.00 96.00 200 TYR A CA 1
ATOM 1525 C C . TYR A 1 200 ? -5.254 -8.676 1.872 1.00 96.00 200 TYR A C 1
ATOM 1527 O O . TYR A 1 200 ? -4.358 -8.229 1.152 1.00 96.00 200 TYR A O 1
ATOM 1535 N N . ASN A 1 201 ? -5.760 -9.905 1.751 1.00 94.12 201 ASN A N 1
ATOM 1536 C CA . ASN A 1 201 ? -5.303 -10.900 0.786 1.00 94.12 201 ASN A CA 1
ATOM 1537 C C . ASN A 1 201 ? -3.797 -11.187 0.919 1.00 94.12 201 ASN A C 1
ATOM 1539 O O . ASN A 1 201 ? -3.060 -11.235 -0.064 1.00 94.12 201 ASN A O 1
ATOM 1543 N N . VAL A 1 202 ? -3.331 -11.317 2.162 1.00 91.56 202 VAL A N 1
ATOM 1544 C CA . VAL A 1 202 ? -1.930 -11.606 2.490 1.00 91.56 202 VAL A CA 1
ATOM 1545 C C . VAL A 1 202 ? -1.752 -13.090 2.783 1.00 91.56 202 VAL A C 1
ATOM 1547 O O . VAL A 1 202 ? -2.581 -13.681 3.469 1.00 91.56 202 VAL A O 1
ATOM 1550 N N . ALA A 1 203 ? -0.680 -13.697 2.269 1.00 88.88 203 ALA A N 1
ATOM 1551 C CA . ALA A 1 203 ? -0.341 -15.082 2.606 1.00 88.88 203 ALA A CA 1
ATOM 1552 C C . ALA A 1 203 ? 0.483 -15.181 3.900 1.00 88.88 203 ALA A C 1
ATOM 1554 O O . ALA A 1 203 ? 0.388 -16.165 4.611 1.00 88.88 203 ALA A O 1
ATOM 1555 N N . ALA A 1 204 ? 1.307 -14.171 4.194 1.00 88.88 204 ALA A N 1
ATOM 1556 C CA . ALA A 1 204 ? 2.026 -14.032 5.456 1.00 88.88 204 ALA A CA 1
ATOM 1557 C C . ALA A 1 204 ? 2.579 -12.605 5.598 1.00 88.88 204 ALA A C 1
ATOM 1559 O O . ALA A 1 204 ? 2.912 -11.936 4.612 1.00 88.88 204 ALA A O 1
ATOM 1560 N N . LEU A 1 205 ? 2.697 -12.144 6.842 1.00 89.56 205 LEU A N 1
ATOM 1561 C CA . LEU A 1 205 ? 3.222 -10.830 7.220 1.00 89.56 205 LEU A CA 1
ATOM 1562 C C . LEU A 1 205 ? 4.513 -11.006 8.014 1.00 89.56 205 LEU A C 1
ATOM 1564 O O . LEU A 1 205 ? 4.618 -11.927 8.817 1.00 89.56 205 LEU A O 1
ATOM 1568 N N . GLU A 1 206 ? 5.480 -10.109 7.826 1.00 90.38 206 GLU A N 1
ATOM 1569 C CA . GLU A 1 206 ? 6.713 -10.136 8.626 1.00 90.38 206 GLU A CA 1
ATOM 1570 C C . GLU A 1 206 ? 6.463 -9.687 10.067 1.00 90.38 20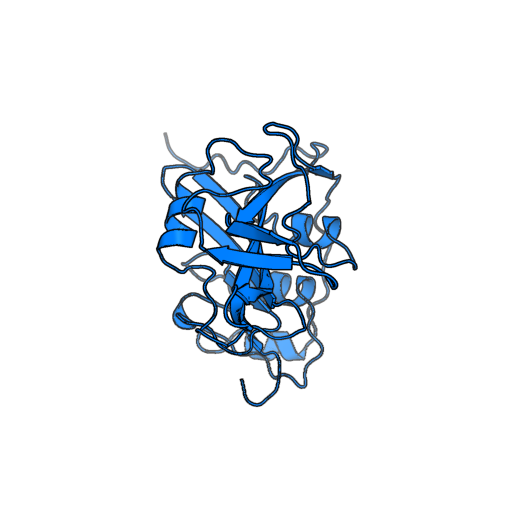6 GLU A C 1
ATOM 1572 O O . GLU A 1 206 ? 7.084 -10.195 10.996 1.00 90.38 206 GLU A O 1
ATOM 1577 N N . ARG A 1 207 ? 5.533 -8.741 10.240 1.00 91.88 207 ARG A N 1
ATOM 1578 C CA . ARG A 1 207 ? 5.174 -8.134 11.524 1.00 91.88 207 ARG A CA 1
ATOM 1579 C C . ARG A 1 207 ? 3.656 -8.095 11.705 1.00 91.88 207 ARG A C 1
ATOM 1581 O O . ARG A 1 207 ? 3.056 -7.027 11.566 1.00 91.88 207 ARG A O 1
ATOM 1588 N N . PRO A 1 208 ? 2.990 -9.241 11.926 1.00 91.81 208 PRO A N 1
ATOM 1589 C CA . PRO A 1 208 ? 1.536 -9.282 12.090 1.00 91.81 208 PRO A CA 1
ATOM 1590 C C . PRO A 1 208 ? 1.047 -8.423 13.269 1.00 91.81 208 PRO A C 1
ATOM 1592 O O . PRO A 1 208 ? -0.048 -7.870 13.205 1.00 91.81 208 PRO A O 1
ATOM 1595 N N . GLU A 1 209 ? 1.874 -8.221 14.298 1.00 91.25 209 GLU A N 1
ATOM 1596 C CA . GLU A 1 209 ? 1.574 -7.383 15.465 1.00 91.25 209 GLU A CA 1
ATOM 1597 C C . GLU A 1 209 ? 1.408 -5.891 15.135 1.00 91.25 209 GLU A C 1
ATOM 1599 O O . GLU A 1 209 ? 0.933 -5.111 15.956 1.00 91.25 209 GLU A O 1
ATOM 1604 N N . TYR A 1 210 ? 1.791 -5.475 13.927 1.00 92.25 210 TYR A N 1
ATOM 1605 C CA . TYR A 1 210 ? 1.598 -4.111 13.452 1.00 92.25 210 TYR A CA 1
ATOM 1606 C C . TYR A 1 210 ? 0.181 -3.826 12.953 1.00 92.25 210 TYR A C 1
ATOM 1608 O O . TYR A 1 210 ? -0.107 -2.677 12.604 1.00 92.25 210 TYR A O 1
ATOM 1616 N N . PHE A 1 211 ? -0.684 -4.834 12.877 1.00 93.94 211 PHE A N 1
ATOM 1617 C CA . PHE A 1 211 ? -2.011 -4.728 12.285 1.00 93.94 211 PHE A CA 1
ATOM 1618 C C . PHE A 1 211 ? -3.102 -4.901 13.341 1.00 93.94 211 PHE A C 1
ATOM 1620 O O . PHE A 1 211 ? -2.965 -5.663 14.293 1.00 93.94 211 PHE A O 1
ATOM 1627 N N . GLN A 1 212 ? -4.216 -4.200 13.159 1.00 93.94 212 GLN A N 1
ATOM 1628 C CA . GLN A 1 212 ? -5.423 -4.410 13.958 1.00 93.94 212 GLN A CA 1
ATOM 1629 C C . GLN A 1 212 ? -6.257 -5.553 13.387 1.00 93.94 212 GLN A C 1
ATOM 1631 O O . GLN A 1 212 ? -6.824 -6.334 14.145 1.00 93.94 212 GLN A O 1
ATOM 1636 N N . ALA A 1 213 ? -6.327 -5.648 12.057 1.00 94.56 213 ALA A N 1
ATOM 1637 C CA . ALA A 1 213 ? -7.087 -6.675 11.362 1.00 94.56 213 ALA A CA 1
ATOM 1638 C C . ALA A 1 213 ? -6.316 -7.235 10.165 1.00 94.56 213 ALA A C 1
ATOM 1640 O O . ALA A 1 213 ? -5.680 -6.496 9.407 1.00 94.56 213 ALA A O 1
ATOM 1641 N N . ILE A 1 214 ? -6.403 -8.547 9.978 1.00 95.44 214 ILE A N 1
ATOM 1642 C CA . ILE A 1 214 ? -5.769 -9.266 8.876 1.00 95.44 214 ILE A CA 1
ATOM 1643 C C . ILE A 1 214 ? -6.845 -10.097 8.186 1.00 95.44 214 ILE A C 1
ATOM 1645 O O . ILE A 1 214 ? -7.503 -10.920 8.817 1.00 95.44 214 ILE A O 1
ATOM 1649 N N . TYR A 1 215 ? -7.018 -9.885 6.886 1.00 95.00 215 TYR A N 1
ATOM 1650 C CA . TYR A 1 215 ? -7.778 -10.777 6.024 1.00 95.00 215 TYR A CA 1
ATOM 1651 C C . TYR A 1 215 ? -6.794 -11.640 5.217 1.00 95.00 215 TYR A C 1
ATOM 1653 O O . TYR A 1 215 ? -6.122 -11.111 4.319 1.00 95.00 215 TYR A O 1
ATOM 1661 N N . PRO A 1 216 ? -6.664 -12.935 5.550 1.00 93.25 216 PRO A N 1
ATOM 1662 C CA . PRO A 1 216 ? -5.719 -13.827 4.901 1.00 93.25 216 PRO A CA 1
ATOM 1663 C C . PRO A 1 216 ? -6.171 -14.176 3.478 1.00 93.25 216 PRO A C 1
ATOM 1665 O O . PRO A 1 216 ? -7.347 -14.076 3.127 1.00 93.25 216 PRO A O 1
ATOM 1668 N N . MET A 1 217 ? -5.219 -14.585 2.644 1.00 89.44 217 MET A N 1
ATOM 1669 C CA . MET A 1 217 ? -5.476 -15.035 1.271 1.00 89.44 217 MET A CA 1
ATOM 1670 C C . MET A 1 217 ? -6.229 -16.366 1.209 1.00 89.44 217 MET A C 1
ATOM 1672 O O . MET A 1 217 ? -7.056 -16.578 0.324 1.00 89.44 217 MET A O 1
ATOM 1676 N N . ASP A 1 218 ? -5.944 -17.262 2.149 1.00 83.31 218 ASP A N 1
ATOM 1677 C CA . ASP A 1 218 ? -6.618 -18.542 2.293 1.00 83.31 218 ASP A CA 1
ATOM 1678 C C . ASP A 1 218 ? -6.693 -18.949 3.773 1.00 83.31 218 ASP A C 1
ATOM 1680 O O . ASP A 1 218 ? -6.210 -18.250 4.658 1.00 83.31 218 ASP A O 1
ATOM 1684 N N . ALA A 1 219 ? -7.340 -20.077 4.063 1.00 71.50 219 ALA A N 1
ATOM 1685 C CA . ALA A 1 219 ? -7.503 -20.565 5.433 1.00 71.50 219 ALA A CA 1
ATOM 1686 C C . ALA A 1 219 ? -6.223 -21.172 6.049 1.00 71.50 219 ALA A C 1
ATOM 1688 O O . ALA A 1 219 ? -6.270 -21.631 7.189 1.00 71.50 219 ALA A O 1
ATOM 1689 N N . LYS A 1 220 ? -5.124 -21.266 5.290 1.00 61.81 220 LYS A N 1
ATOM 1690 C CA . LYS A 1 220 ? -3.834 -21.818 5.733 1.00 61.81 220 LYS A CA 1
ATOM 1691 C C . LYS A 1 220 ? -2.805 -20.728 6.059 1.00 61.81 220 LYS A C 1
ATOM 1693 O O . LYS A 1 220 ? -1.763 -21.076 6.615 1.00 61.81 220 LYS A O 1
ATOM 1698 N N . ALA A 1 221 ? -3.082 -19.487 5.666 1.00 54.88 221 ALA A N 1
ATOM 1699 C CA . ALA A 1 221 ? -2.264 -18.299 5.887 1.00 54.88 221 ALA A CA 1
ATOM 1700 C C . ALA A 1 221 ? -2.375 -17.748 7.316 1.00 54.88 221 ALA A C 1
ATOM 1702 O O . ALA A 1 221 ? -3.474 -17.835 7.913 1.00 54.88 221 ALA A O 1
#

Solvent-accessible surface area (backbone atoms only — not comparable to full-atom values): 12848 Å² total; per-residue (Å²): 142,86,85,80,87,75,74,68,76,61,92,85,64,60,47,54,37,33,39,33,26,66,24,54,41,80,36,81,49,100,88,54,68,25,31,70,44,74,66,87,46,76,32,51,26,18,51,80,73,74,56,67,31,57,54,49,40,54,76,74,40,76,75,43,60,26,90,80,35,58,43,97,60,63,23,40,32,44,35,53,40,68,34,96,92,44,49,30,13,32,39,36,26,38,27,52,47,33,32,80,81,71,46,75,39,81,36,39,23,39,36,35,25,74,44,73,85,38,48,61,46,54,50,59,71,49,54,91,58,80,72,62,62,59,93,83,56,85,48,52,63,80,56,53,49,75,39,86,68,75,95,70,92,72,85,75,57,72,77,58,64,75,48,62,83,52,69,76,44,34,71,48,62,54,89,54,95,76,50,73,67,54,51,53,54,50,47,66,71,55,73,56,97,82,53,49,25,36,39,35,45,35,45,39,56,67,53,57,82,73,25,51,35,34,34,34,60,42,85,87,76

Foldseek 3Di:
DDDDPQCPDDPPFWFFKWKWKFAFDWAQDPVGTAGQDGPPAIHQTQAVPDDPQVVVCVVVQLPPFPPPFADQDKKKKWFWTDDPNAIKTKIKIWHWGAHPVRGTDIMIMMMITSNPLCVLVVDVVCPPPNPHDDRPRHHDHNDTDTDDDDDDDDDADPVLVVQLPPDPPREDALVDDDDPNNQSVSQVSNPDPLGAIEMAQTCGGPCSNSHNYYYHVHRND